Protein AF-0000000083456711 (afdb_homodimer)

Solvent-accessible surface area (backbone atoms only — not comparable to full-atom values): 11058 Å² total; per-residue (Å²): 101,78,67,60,71,57,88,75,63,76,38,56,69,75,74,68,51,49,80,61,43,57,80,37,26,25,64,46,97,88,65,45,55,29,29,33,34,33,34,59,98,43,86,75,60,37,73,38,53,37,77,56,42,51,69,77,38,36,67,48,51,47,50,42,54,64,69,35,61,30,63,60,68,76,73,68,70,80,68,30,53,74,42,59,25,61,29,49,52,65,52,61,61,63,126,96,76,62,60,72,58,87,75,62,76,38,56,70,77,72,68,50,50,81,61,44,57,79,39,27,21,52,46,96,86,64,46,55,29,28,34,34,32,33,61,98,43,85,73,61,39,74,38,54,36,76,55,43,51,70,78,39,38,67,48,52,46,50,40,55,63,71,34,61,30,66,70,70,77,74,69,72,80,68,31,55,75,42,56,36,69,32,48,51,60,52,65,53,52,125

Nearest PDB structures (foldseek):
  2fmm-assembly1_A-2  TM=9.299E-01  e=2.818E-07  Homo sapiens
  3kup-assembly1_B  TM=9.108E-01  e=8.394E-07  Homo sapiens
  6v2h-assembly1_A  TM=8.371E-01  e=4.875E-03  Homo sapiens
  6v2d-assembly2_C  TM=7.961E-01  e=1.452E-02  Homo sapiens
  2rsn-assembly1_A  TM=7.904E-01  e=1.452E-02  Schizosaccharomyces pombe 972h-

Organism: Laodelphax striatellus (NCBI:txid195883)

Foldseek 3Di:
DQVPPVPPPPACVNVVFAWDAWDDWDAHPVGFIWTFTDTPPDDHTDIDGPVVCCPPPVVRVVVVVVVPQDQPQPPDDPCSVVCVPVSPSPPPPPD/DQVPPPPPDDACVNVVFAWDAWDDWDAHPVGFIWTFTDTPPDDHTDIDGPVVCCPPPVVRVVVVVVVPQDQPQPPDDPCCVVCVPVVPSPPPPDD

Sequence (190 aa):
MEIKKDDDEVDGFDRGLDPEKIMGATYSKGGELMLLMKWKGVEKPDLVLAKIANVRCPQIVINYYEETLTWYIPINEDNFENYLEHRWVFIDSTDMEIKKDDDEVDGFDRGLDPEKIMGATYSKGGELMLLMKWKGVEKPDLVLAKIANVRCPQIVINYYEETLTWYIPINEDNFENYLEHRWVFIDSTD

pLDDT: mean 70.47, std 25.84, range [24.77, 98.69]

Secondary structure (DSSP, 8-state):
------TT---TTTTTPPEEEEEEEEE-TTS-EEEEEEETT-SS-EEEEHHHHHHHSHHHHHHHHHHT--------SSSHHHHTTS---------/------TT---TTTTTPPEEEEEEEEE-TTS-EEEEEEETT--S-EEEEHHHHHHHSHHHHHHHHHHT--------SSSHHHHSSS---------

InterPro domains:
  IPR000953 Chromo/chromo shadow domain [PS50013] (17-76)
  IPR008251 Chromo shadow domain [PF01393] (13-71)
  IPR008251 Chromo shadow domain [SM00300] (11-74)
  IPR016197 Chromo-like domain superfamily [SSF54160] (9-72)
  IPR051219 Heterochromatin-associated chromo domain-containing protein [PTHR22812] (6-70)

Structure (mmCIF, N/CA/C/O backbone):
data_AF-0000000083456711-model_v1
#
loop_
_entity.id
_entity.type
_entity.pdbx_description
1 polymer 'Chromo domain-containing protein'
#
loop_
_atom_site.group_PDB
_atom_site.id
_atom_site.type_symbol
_atom_site.label_atom_id
_atom_site.label_alt_id
_atom_site.label_comp_id
_atom_site.label_asym_id
_atom_site.label_entity_id
_atom_site.label_seq_id
_atom_site.pdbx_PDB_ins_code
_atom_site.Cartn_x
_atom_site.Cartn_y
_atom_site.Cartn_z
_atom_site.occupancy
_atom_site.B_iso_or_equiv
_atom_site.auth_seq_id
_atom_site.auth_comp_id
_atom_site.auth_asym_id
_atom_site.auth_atom_id
_atom_site.pdbx_PDB_model_num
ATOM 1 N N . MET A 1 1 ? 2.654 27.625 -2.105 1 25.98 1 MET A N 1
ATOM 2 C CA . MET A 1 1 ? 3.254 27.531 -0.779 1 25.98 1 MET A CA 1
ATOM 3 C C . MET A 1 1 ? 4.082 26.25 -0.651 1 25.98 1 MET A C 1
ATOM 5 O O . MET A 1 1 ? 3.6 25.156 -0.957 1 25.98 1 MET A O 1
ATOM 9 N N . GLU A 1 2 ? 5.324 26.359 -0.749 1 30.73 2 GLU A N 1
ATOM 10 C CA . GLU A 1 2 ? 6.293 25.297 -0.455 1 30.73 2 GLU A CA 1
ATOM 11 C C . GLU A 1 2 ? 5.855 24.469 0.741 1 30.73 2 GLU A C 1
ATOM 13 O O . GLU A 1 2 ? 5.543 25 1.804 1 30.73 2 GLU A O 1
ATOM 18 N N . ILE A 1 3 ? 4.953 23.484 0.403 1 42 3 ILE A N 1
ATOM 19 C CA . ILE A 1 3 ? 4.797 22.734 1.639 1 42 3 ILE A CA 1
ATOM 20 C C . ILE A 1 3 ? 6.152 22.578 2.32 1 42 3 ILE A C 1
ATOM 22 O O . ILE A 1 3 ? 6.988 21.781 1.878 1 42 3 ILE A O 1
ATOM 26 N N . LYS A 1 4 ? 6.801 23.578 2.559 1 40.66 4 LYS A N 1
ATOM 27 C CA . LYS A 1 4 ? 7.996 23.5 3.391 1 40.66 4 LYS A CA 1
ATOM 28 C C . LYS A 1 4 ? 7.73 22.719 4.676 1 40.66 4 LYS A C 1
ATOM 30 O O . LYS A 1 4 ? 6.836 23.062 5.445 1 40.66 4 LYS A O 1
ATOM 35 N N . LYS A 1 5 ? 7.699 21.375 4.5 1 48.28 5 LYS A N 1
ATOM 36 C CA . LYS A 1 5 ? 7.789 20.859 5.863 1 48.28 5 LYS A CA 1
ATOM 37 C C . LYS A 1 5 ? 8.883 21.594 6.648 1 48.28 5 LYS A C 1
ATOM 39 O O . LYS A 1 5 ? 10.031 21.656 6.211 1 48.28 5 LYS A O 1
ATOM 44 N N . ASP A 1 6 ? 8.609 22.406 7.438 1 46.59 6 ASP A N 1
ATOM 45 C CA . ASP A 1 6 ? 9.672 22.828 8.344 1 46.59 6 ASP A CA 1
ATOM 46 C C . ASP A 1 6 ? 10.312 21.625 9.039 1 46.59 6 ASP A C 1
ATOM 48 O O . ASP A 1 6 ? 9.602 20.75 9.539 1 46.59 6 ASP A O 1
ATOM 52 N N . ASP A 1 7 ? 11.453 21.094 8.508 1 49.38 7 ASP A N 1
ATOM 53 C CA . ASP A 1 7 ? 12.273 20.062 9.141 1 49.38 7 ASP A CA 1
ATOM 54 C C . ASP A 1 7 ? 11.859 19.844 10.594 1 49.38 7 ASP A C 1
ATOM 56 O O . ASP A 1 7 ? 12 18.75 11.125 1 49.38 7 ASP A O 1
ATOM 60 N N . ASP A 1 8 ? 11.461 20.875 11.25 1 49.91 8 ASP A N 1
ATOM 61 C CA . ASP A 1 8 ? 11.336 20.812 12.703 1 49.91 8 ASP A CA 1
ATOM 62 C C . ASP A 1 8 ? 9.961 20.297 13.117 1 49.91 8 ASP A C 1
ATOM 64 O O . ASP A 1 8 ? 9.656 20.219 14.305 1 49.91 8 ASP A O 1
ATOM 68 N N . GLU A 1 9 ? 9.039 20.109 12.141 1 57.28 9 GLU A N 1
ATOM 69 C CA . GLU A 1 9 ? 7.754 19.75 12.727 1 57.28 9 GLU A CA 1
ATOM 70 C C . GLU A 1 9 ? 7.695 18.266 13.07 1 57.28 9 GLU A C 1
ATOM 72 O O . GLU A 1 9 ? 7.969 17.406 12.219 1 57.28 9 GLU A O 1
ATOM 77 N N . VAL A 1 10 ? 7.883 18.047 14.461 1 62.66 10 VAL A N 1
ATOM 78 C CA . VAL A 1 10 ? 7.68 16.734 15.078 1 62.66 10 VAL A CA 1
ATOM 79 C C . VAL A 1 10 ? 6.379 16.125 14.57 1 62.66 10 VAL A C 1
ATOM 81 O O . VAL A 1 10 ? 5.309 16.734 14.695 1 62.66 10 VAL A O 1
ATOM 84 N N . ASP A 1 11 ? 6.5 15.078 13.711 1 77.38 11 ASP A N 1
ATOM 85 C CA . ASP A 1 11 ? 5.262 14.5 13.195 1 77.38 11 ASP A CA 1
ATOM 86 C C . ASP A 1 11 ? 4.551 13.688 14.273 1 77.38 11 ASP A C 1
ATOM 88 O O . ASP A 1 11 ? 5.039 13.57 15.406 1 77.38 11 ASP A O 1
ATOM 92 N N . GLY A 1 12 ? 3.283 13.289 14.172 1 83 12 GLY A N 1
ATOM 93 C CA . GLY A 1 12 ? 2.408 12.586 15.094 1 83 12 GLY A CA 1
ATOM 94 C C . GLY A 1 12 ? 3.043 11.344 15.695 1 83 12 GLY A C 1
ATOM 95 O O . GLY A 1 12 ? 2.795 11.008 16.859 1 83 12 GLY A O 1
ATOM 96 N N . PHE A 1 13 ? 3.977 10.695 14.984 1 92.06 13 PHE A N 1
ATOM 97 C CA . PHE A 1 13 ? 4.641 9.516 15.539 1 92.06 13 PHE A CA 1
ATOM 98 C C . PHE A 1 13 ? 5.562 9.906 16.688 1 92.06 13 PHE A C 1
ATOM 100 O O . PHE A 1 13 ? 5.641 9.211 17.688 1 92.06 13 PHE A O 1
ATOM 107 N N . ASP A 1 14 ? 6.172 11.055 16.547 1 90.75 14 ASP A N 1
ATOM 108 C CA . ASP A 1 14 ? 7.086 11.539 17.578 1 90.75 14 ASP A CA 1
ATOM 109 C C . ASP A 1 14 ? 6.328 11.945 18.828 1 90.75 14 ASP A C 1
ATOM 111 O O . ASP A 1 14 ? 6.859 11.852 19.938 1 90.75 14 ASP A O 1
ATOM 115 N N . ARG A 1 15 ? 5.145 12.328 18.688 1 92.25 15 ARG A N 1
ATOM 116 C CA . ARG A 1 15 ? 4.305 12.758 19.797 1 92.25 15 ARG A CA 1
ATOM 117 C C . ARG A 1 15 ? 3.576 11.578 20.422 1 92.25 15 ARG A C 1
ATOM 119 O O . ARG A 1 15 ? 2.811 11.75 21.375 1 92.25 15 ARG A O 1
ATOM 126 N N . GLY A 1 16 ? 3.781 10.398 19.922 1 93.5 16 GLY A N 1
ATOM 127 C CA . GLY A 1 16 ? 3.184 9.195 20.469 1 93.5 16 GLY A CA 1
ATOM 128 C C . GLY A 1 16 ? 1.72 9.039 20.109 1 93.5 16 GLY A C 1
ATOM 129 O O . GLY A 1 16 ? 0.965 8.375 20.828 1 93.5 16 GLY A O 1
ATOM 130 N N . LEU A 1 17 ? 1.284 9.648 19.062 1 95.06 17 LEU A N 1
ATOM 131 C CA . LEU A 1 17 ? -0.106 9.547 18.641 1 95.06 17 LEU A CA 1
ATOM 132 C C . LEU A 1 17 ? -0.34 8.266 17.844 1 95.06 17 LEU A C 1
ATOM 134 O O . LEU A 1 17 ? 0.566 7.777 17.172 1 95.06 17 LEU A O 1
ATOM 138 N N . ASP A 1 18 ? -1.594 7.785 17.969 1 96.94 18 ASP A N 1
ATOM 139 C CA . ASP A 1 18 ? -1.996 6.598 17.219 1 96.94 18 ASP A CA 1
ATOM 140 C C . ASP A 1 18 ? -2.525 6.969 15.836 1 96.94 18 ASP A C 1
ATOM 142 O O . ASP A 1 18 ? -3.438 7.789 15.711 1 96.94 18 ASP A O 1
ATOM 146 N N . PRO A 1 19 ? -1.878 6.375 14.805 1 97.81 19 PRO A N 1
ATOM 147 C CA . PRO A 1 19 ? -2.393 6.648 13.461 1 97.81 19 PRO A CA 1
ATOM 148 C C . PRO A 1 19 ? -3.818 6.141 13.258 1 97.81 19 PRO A C 1
ATOM 150 O O . PRO A 1 19 ? -4.176 5.074 13.773 1 97.81 19 PRO A O 1
ATOM 153 N N . GLU A 1 20 ? -4.586 6.93 12.516 1 97.5 20 GLU A N 1
ATOM 154 C CA . GLU A 1 20 ? -5.961 6.535 12.219 1 97.5 20 GLU A CA 1
ATOM 155 C C . GLU A 1 20 ? -6.113 6.145 10.75 1 97.5 20 GLU A C 1
ATOM 157 O O . GLU A 1 20 ? -6.574 5.043 10.438 1 97.5 20 GLU A O 1
ATOM 162 N N . LYS A 1 21 ? -5.867 7.121 9.898 1 95.88 21 LYS A N 1
ATOM 163 C CA . LYS A 1 21 ? -5.996 6.871 8.469 1 95.88 21 LYS A CA 1
ATOM 164 C C . LYS A 1 21 ? -5.168 7.863 7.66 1 95.88 21 LYS A C 1
ATOM 166 O O . LYS A 1 21 ? -4.785 8.922 8.164 1 95.88 21 LYS A O 1
ATOM 171 N N . ILE A 1 22 ? -4.902 7.504 6.422 1 91.94 22 ILE A N 1
ATOM 172 C CA . ILE A 1 22 ? -4.203 8.391 5.496 1 91.94 22 ILE A CA 1
ATOM 173 C C . ILE A 1 22 ? -5.211 9.086 4.586 1 91.94 22 ILE A C 1
ATOM 175 O O . ILE A 1 22 ? -6.102 8.445 4.027 1 91.94 22 ILE A O 1
ATOM 179 N N . MET A 1 23 ? -5.027 10.344 4.371 1 88.44 23 MET A N 1
ATOM 180 C CA . MET A 1 23 ? -6 11.164 3.648 1 88.44 23 MET A CA 1
ATOM 181 C C . MET A 1 23 ? -5.5 11.492 2.246 1 88.44 23 MET A C 1
ATOM 183 O O . MET A 1 23 ? -6.273 11.922 1.391 1 88.44 23 MET A O 1
ATOM 187 N N . GLY A 1 24 ? -4.164 11.328 2.125 1 83.25 24 GLY A N 1
ATOM 188 C CA . GLY A 1 24 ? -3.572 11.656 0.839 1 83.25 24 GLY A CA 1
ATOM 189 C C . GLY A 1 24 ? -2.08 11.391 0.786 1 83.25 24 GLY A C 1
ATOM 190 O O . GLY A 1 24 ? -1.473 11.023 1.793 1 83.25 24 GLY A O 1
ATOM 191 N N . ALA A 1 25 ? -1.611 11.508 -0.481 1 84.94 25 ALA A N 1
ATOM 192 C CA . ALA A 1 25 ? -0.182 11.328 -0.72 1 84.94 25 ALA A CA 1
ATOM 193 C C . ALA A 1 25 ? 0.363 12.414 -1.643 1 84.94 25 ALA A C 1
ATOM 195 O O . ALA A 1 25 ? -0.358 12.93 -2.504 1 84.94 25 ALA A O 1
ATOM 196 N N . THR A 1 26 ? 1.631 12.734 -1.325 1 78.5 26 THR A N 1
ATOM 197 C CA . THR A 1 26 ? 2.326 13.719 -2.148 1 78.5 26 THR A CA 1
ATOM 198 C C . THR A 1 26 ? 3.828 13.445 -2.16 1 78.5 26 THR A C 1
ATOM 200 O O . THR A 1 26 ? 4.32 12.609 -1.4 1 78.5 26 THR A O 1
ATOM 203 N N . TYR A 1 27 ? 4.422 14.117 -3.195 1 75.25 27 TYR A N 1
ATOM 204 C CA . TYR A 1 27 ? 5.879 14.07 -3.195 1 75.25 27 TYR A CA 1
ATOM 205 C C . TYR A 1 27 ? 6.465 15.406 -2.742 1 75.25 27 TYR A C 1
ATOM 207 O O . TYR A 1 27 ? 5.957 16.469 -3.105 1 75.25 27 TYR A O 1
ATOM 215 N N . SER A 1 28 ? 7.465 15.305 -1.866 1 72.06 28 SER A N 1
ATOM 216 C CA . SER A 1 28 ? 8.195 16.5 -1.479 1 72.06 28 SER A CA 1
ATOM 217 C C . SER A 1 28 ? 9.016 17.047 -2.641 1 72.06 28 SER A C 1
ATOM 219 O O . SER A 1 28 ? 9.188 16.375 -3.658 1 72.06 28 SER A O 1
ATOM 221 N N . LYS A 1 29 ? 9.492 18.344 -2.443 1 70.25 29 LYS A N 1
ATOM 222 C CA . LYS A 1 29 ? 10.344 18.953 -3.469 1 70.25 29 LYS A CA 1
ATOM 223 C C . LYS A 1 29 ? 11.562 18.078 -3.748 1 70.25 29 LYS A C 1
ATOM 225 O O . LYS A 1 29 ? 12.031 18 -4.887 1 70.25 29 LYS A O 1
ATOM 230 N N . GLY A 1 30 ? 12 17.422 -2.781 1 73.62 30 GLY A N 1
ATOM 231 C CA . GLY A 1 30 ? 13.156 16.547 -2.914 1 73.62 30 GLY A CA 1
ATOM 232 C C . GLY A 1 30 ? 12.82 15.188 -3.5 1 73.62 30 GLY A C 1
ATOM 233 O O . GLY A 1 30 ? 13.703 14.359 -3.699 1 73.62 30 GLY A O 1
ATOM 234 N N . GLY A 1 31 ? 11.609 14.836 -3.645 1 76.75 31 GLY A N 1
ATOM 235 C CA . GLY A 1 31 ? 11.195 13.609 -4.309 1 76.75 31 GLY A CA 1
ATOM 236 C C . GLY A 1 31 ? 10.797 12.516 -3.342 1 76.75 31 GLY A C 1
ATOM 237 O O . GLY A 1 31 ? 10.672 11.352 -3.73 1 76.75 31 GLY A O 1
ATOM 238 N N . GLU A 1 32 ? 10.641 12.867 -2.127 1 81.62 32 GLU A N 1
ATOM 239 C CA . GLU A 1 32 ? 10.227 11.875 -1.137 1 81.62 32 GLU A CA 1
ATOM 240 C C . GLU A 1 32 ? 8.711 11.75 -1.069 1 81.62 32 GLU A C 1
ATOM 242 O O . GLU A 1 32 ? 8 12.758 -1.115 1 81.62 32 GLU A O 1
ATOM 247 N N . LEU A 1 33 ? 8.266 10.531 -1.026 1 85.75 33 LEU A N 1
ATOM 248 C CA . LEU A 1 33 ? 6.832 10.305 -0.847 1 85.75 33 LEU A CA 1
ATOM 249 C C . LEU A 1 33 ? 6.406 10.609 0.585 1 85.75 33 LEU A C 1
ATOM 251 O O . LEU A 1 33 ? 7.059 10.18 1.537 1 85.75 33 LEU A O 1
ATOM 255 N N . MET A 1 34 ? 5.34 11.461 0.637 1 87.38 34 MET A N 1
ATOM 256 C CA . MET A 1 34 ? 4.77 11.836 1.929 1 87.38 34 MET A CA 1
ATOM 257 C C . MET A 1 34 ? 3.287 11.484 1.992 1 87.38 34 MET A C 1
ATOM 259 O O . MET A 1 34 ? 2.586 11.547 0.981 1 87.38 34 MET A O 1
ATOM 263 N N . LEU A 1 35 ? 2.861 11.102 3.148 1 89 35 LEU A N 1
ATOM 264 C CA . LEU A 1 35 ? 1.465 10.742 3.371 1 89 35 LEU A CA 1
ATOM 265 C C . LEU A 1 35 ? 0.813 11.695 4.367 1 89 35 LEU A C 1
ATOM 267 O O . LEU A 1 35 ? 1.423 12.062 5.375 1 89 35 LEU A O 1
ATOM 271 N N . LEU A 1 36 ? -0.378 12.172 4.035 1 90.06 36 LEU A N 1
ATOM 272 C CA . LEU A 1 36 ? -1.163 12.984 4.961 1 90.06 36 LEU A CA 1
ATOM 273 C C . LEU A 1 36 ? -1.898 12.102 5.965 1 90.06 36 LEU A C 1
ATOM 275 O O . LEU A 1 36 ? -2.896 11.461 5.617 1 90.06 36 LEU A O 1
ATOM 279 N N . MET A 1 37 ? -1.419 12.109 7.207 1 93.44 37 MET A N 1
ATOM 280 C CA . MET A 1 37 ? -1.866 11.172 8.234 1 93.44 37 MET A CA 1
ATOM 281 C C . MET A 1 37 ? -2.818 11.852 9.211 1 93.44 37 MET A C 1
ATOM 283 O O . MET A 1 37 ? -2.514 12.922 9.742 1 93.44 37 MET A O 1
ATOM 287 N N . LYS A 1 38 ? -3.967 11.273 9.336 1 94.25 38 LYS A N 1
ATOM 288 C CA . LYS A 1 38 ? -4.891 11.594 10.422 1 94.25 38 LYS A CA 1
ATOM 289 C C . LYS A 1 38 ? -4.613 10.742 11.656 1 94.25 38 LYS A C 1
ATOM 291 O O . LYS A 1 38 ? -4.352 9.547 11.539 1 94.25 38 LYS A O 1
ATOM 296 N N . TRP A 1 39 ? -4.68 11.398 12.906 1 96.44 39 TRP A N 1
ATOM 297 C CA . TRP A 1 39 ? -4.395 10.734 14.172 1 96.44 39 TRP A CA 1
ATOM 298 C C . TRP A 1 39 ? -5.668 10.57 15 1 96.44 39 TRP A C 1
ATOM 300 O O . TRP A 1 39 ? -6.555 11.43 14.961 1 96.44 39 TRP A O 1
ATOM 310 N N . LYS A 1 40 ? -5.652 9.414 15.672 1 97.06 40 LYS A N 1
ATOM 311 C CA . LYS A 1 40 ? -6.801 9.203 16.547 1 97.06 40 LYS A CA 1
ATOM 312 C C . LYS A 1 40 ? -6.922 10.32 17.578 1 97.06 40 LYS A C 1
ATOM 314 O O . LYS A 1 40 ? -5.957 10.625 18.281 1 97.06 40 LYS A O 1
ATOM 319 N N . GLY A 1 41 ? -8.07 10.945 17.766 1 95.06 41 GLY A N 1
ATOM 320 C CA . GLY A 1 41 ? -8.344 11.938 18.797 1 95.06 41 GLY A CA 1
ATOM 321 C C . GLY A 1 41 ? -7.758 13.297 18.484 1 95.06 41 GLY A C 1
ATOM 322 O O . GLY A 1 41 ? -7.773 14.195 19.328 1 95.06 41 GLY A O 1
ATOM 323 N N . VAL A 1 42 ? -7.062 13.445 17.391 1 90.44 42 VAL A N 1
ATOM 324 C CA . VAL A 1 42 ? -6.469 14.703 16.969 1 90.44 42 VAL A CA 1
ATOM 325 C C . VAL A 1 42 ? -7.098 15.148 15.648 1 90.44 42 VAL A C 1
ATOM 327 O O . VAL A 1 42 ? -7.238 14.344 14.727 1 90.44 42 VAL A O 1
ATOM 330 N N . GLU A 1 43 ? -7.512 16.312 15.5 1 89.69 43 GLU A N 1
ATOM 331 C CA . GLU A 1 43 ? -8.227 16.797 14.32 1 89.69 43 GLU A CA 1
ATOM 332 C C . GLU A 1 43 ? -7.258 17.109 13.188 1 89.69 43 GLU A C 1
ATOM 334 O O . GLU A 1 43 ? -7.516 16.781 12.031 1 89.69 43 GLU A O 1
ATOM 339 N N . LYS A 1 44 ? -6.176 17.781 13.508 1 87.38 44 LYS A N 1
ATOM 340 C CA . LYS A 1 44 ? -5.273 18.25 12.461 1 87.38 44 LYS A CA 1
ATOM 341 C C . LYS A 1 44 ? -4.363 17.125 11.969 1 87.38 44 LYS A C 1
ATOM 343 O O . LYS A 1 44 ? -3.645 16.516 12.766 1 87.38 44 LYS A O 1
ATOM 348 N N . PRO A 1 45 ? -4.359 16.797 10.719 1 90.62 45 PRO A N 1
ATOM 349 C CA . PRO A 1 45 ? -3.42 15.82 10.172 1 90.62 45 PRO A CA 1
ATOM 350 C C . PRO A 1 45 ? -2 16.375 10.039 1 90.62 45 PRO A C 1
ATOM 352 O O . PRO A 1 45 ? -1.787 17.578 10.172 1 90.62 45 PRO A O 1
ATOM 355 N N . ASP A 1 46 ? -1.028 15.414 9.898 1 89.38 46 ASP A N 1
ATOM 356 C CA . ASP A 1 46 ? 0.368 15.742 9.625 1 89.38 46 ASP A CA 1
ATOM 357 C C . ASP A 1 46 ? 0.832 15.109 8.32 1 89.38 46 ASP A C 1
ATOM 359 O O . ASP A 1 46 ? 0.371 14.023 7.945 1 89.38 46 ASP A O 1
ATOM 363 N N . LEU A 1 47 ? 1.704 15.797 7.676 1 88.25 47 LEU A N 1
ATOM 364 C CA . LEU A 1 47 ? 2.486 15.141 6.629 1 88.25 47 LEU A CA 1
ATOM 365 C C . LEU A 1 47 ? 3.621 14.32 7.234 1 88.25 47 LEU A C 1
ATOM 367 O O . LEU A 1 47 ? 4.438 14.852 7.996 1 88.25 47 LEU A O 1
ATOM 371 N N . VAL A 1 48 ? 3.607 13.047 6.906 1 91.88 48 VAL A N 1
ATOM 372 C CA . VAL A 1 48 ? 4.637 12.156 7.434 1 91.88 48 VAL A CA 1
ATOM 373 C C . VAL A 1 48 ? 5.387 11.492 6.277 1 91.88 48 VAL A C 1
ATOM 375 O O . VAL A 1 48 ? 4.832 11.32 5.188 1 91.88 48 VAL A O 1
ATOM 378 N N . LEU A 1 49 ? 6.656 11.117 6.547 1 92.19 49 LEU A N 1
ATOM 379 C CA . LEU A 1 49 ? 7.387 10.352 5.543 1 92.19 49 LEU A CA 1
ATOM 380 C C . LEU A 1 49 ? 6.758 8.977 5.344 1 92.19 49 LEU A C 1
ATOM 382 O O . LEU A 1 49 ? 6.48 8.273 6.312 1 92.19 49 LEU A O 1
ATOM 386 N N .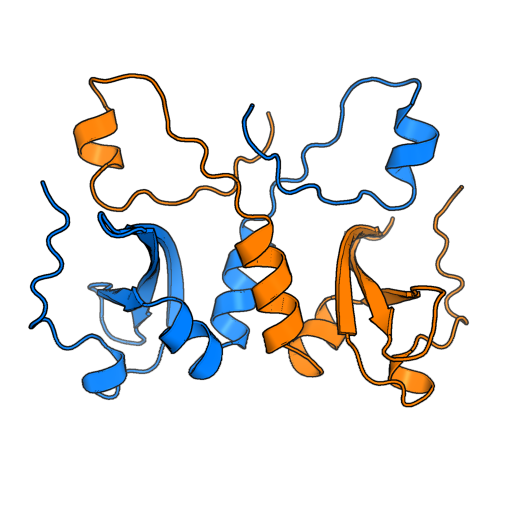 ALA A 1 50 ? 6.562 8.578 4.035 1 93.31 50 ALA A N 1
ATOM 387 C CA . ALA A 1 50 ? 5.988 7.27 3.729 1 93.31 50 ALA A CA 1
ATOM 388 C C . ALA A 1 50 ? 6.848 6.145 4.301 1 93.31 50 ALA A C 1
ATOM 390 O O . ALA A 1 50 ? 6.324 5.176 4.859 1 93.31 50 ALA A O 1
ATOM 391 N N . LYS A 1 51 ? 8.109 6.301 4.164 1 96.25 51 LYS A N 1
ATOM 392 C CA . LYS A 1 51 ? 9.008 5.246 4.625 1 96.25 51 LYS A CA 1
ATOM 393 C C . LYS A 1 51 ? 8.82 4.98 6.117 1 96.25 51 LYS A C 1
ATOM 395 O O . LYS A 1 51 ? 8.992 3.852 6.578 1 96.25 51 LYS A O 1
ATOM 400 N N . ILE A 1 52 ? 8.492 5.988 6.895 1 95.81 52 ILE A N 1
ATOM 401 C CA . ILE A 1 52 ? 8.25 5.824 8.328 1 95.81 52 ILE A CA 1
ATOM 402 C C . ILE A 1 52 ? 6.879 5.184 8.547 1 95.81 52 ILE A C 1
ATOM 404 O O . ILE A 1 52 ? 6.754 4.211 9.297 1 95.81 52 ILE A O 1
ATOM 408 N N . ALA A 1 53 ? 5.859 5.668 7.891 1 97.38 53 ALA A N 1
ATOM 409 C CA . ALA A 1 53 ? 4.508 5.125 8.016 1 97.38 53 ALA A CA 1
ATOM 410 C C . ALA A 1 53 ? 4.465 3.658 7.59 1 97.38 53 ALA A C 1
ATOM 412 O O . ALA A 1 53 ? 3.766 2.848 8.203 1 97.38 53 ALA A O 1
ATOM 413 N N . ASN A 1 54 ? 5.234 3.301 6.531 1 97.88 54 ASN A N 1
ATOM 414 C CA . ASN A 1 54 ? 5.277 1.94 6.004 1 97.88 54 ASN A CA 1
ATOM 415 C C . ASN A 1 54 ? 5.664 0.934 7.082 1 97.88 54 ASN A C 1
ATOM 417 O O . ASN A 1 54 ? 5.223 -0.217 7.0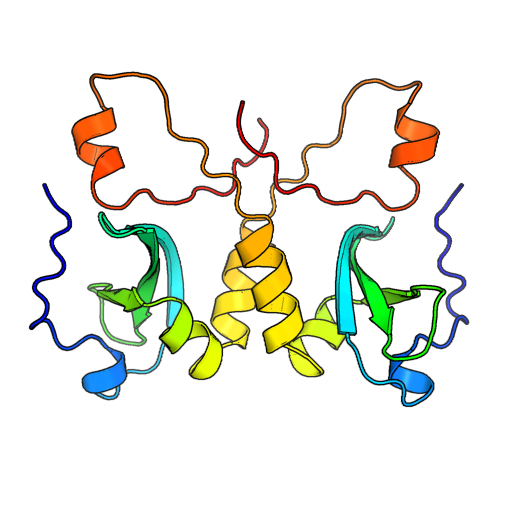51 1 97.88 54 ASN A O 1
ATOM 421 N N . VAL A 1 55 ? 6.457 1.352 8.031 1 97.69 55 VAL A N 1
ATOM 422 C CA . VAL A 1 55 ? 6.961 0.458 9.062 1 97.69 55 VAL A CA 1
ATOM 423 C C . VAL A 1 55 ? 6.074 0.557 10.305 1 97.69 55 VAL A C 1
ATOM 425 O O . VAL A 1 55 ? 5.742 -0.459 10.922 1 97.69 55 VAL A O 1
ATOM 428 N N . ARG A 1 56 ? 5.609 1.736 10.656 1 97.56 56 ARG A N 1
ATOM 429 C CA . ARG A 1 56 ? 4.934 1.964 11.93 1 97.56 56 ARG A CA 1
ATOM 430 C C . ARG A 1 56 ? 3.467 1.549 11.844 1 97.56 56 ARG A C 1
ATOM 432 O O . ARG A 1 56 ? 2.879 1.132 12.844 1 97.56 56 ARG A O 1
ATOM 439 N N . CYS A 1 57 ? 2.871 1.736 10.672 1 98.44 57 CYS A N 1
ATOM 440 C CA . CYS A 1 57 ? 1.461 1.396 10.516 1 98.44 57 CYS A CA 1
ATOM 441 C C . CYS A 1 57 ? 1.187 0.826 9.125 1 98.44 57 CYS A C 1
ATOM 443 O O . CYS A 1 57 ? 0.342 1.344 8.398 1 98.44 57 CYS A O 1
ATOM 445 N N . PRO A 1 58 ? 1.852 -0.255 8.797 1 98.62 58 PRO A N 1
ATOM 446 C CA . PRO A 1 58 ? 1.75 -0.801 7.441 1 98.62 58 PRO A CA 1
ATOM 447 C C . PRO A 1 58 ? 0.312 -1.126 7.043 1 98.62 58 PRO A C 1
ATOM 449 O O . PRO A 1 58 ? -0.061 -0.964 5.879 1 98.62 58 PRO A O 1
ATOM 452 N N . GLN A 1 59 ? -0.463 -1.627 7.988 1 98.62 59 GLN A N 1
ATOM 453 C CA . GLN A 1 59 ? -1.834 -1.963 7.617 1 98.62 59 GLN A CA 1
ATOM 454 C C . GLN A 1 59 ? -2.623 -0.713 7.238 1 98.62 59 GLN A C 1
ATOM 456 O O . GLN A 1 59 ? -3.457 -0.752 6.332 1 98.62 59 GLN A O 1
ATOM 461 N N . ILE A 1 60 ? -2.441 0.378 7.859 1 98.06 60 ILE A N 1
ATOM 462 C CA . ILE A 1 60 ? -3.1 1.635 7.52 1 98.06 60 ILE A CA 1
ATOM 463 C C . ILE A 1 60 ? -2.625 2.111 6.148 1 98.06 60 ILE A C 1
ATOM 465 O O . ILE A 1 60 ? -3.426 2.584 5.34 1 98.06 60 ILE A O 1
ATOM 469 N N . VAL A 1 61 ? -1.355 1.979 5.859 1 96.69 61 VAL A N 1
ATOM 470 C CA . VAL A 1 61 ? -0.778 2.363 4.578 1 96.69 61 VAL A CA 1
ATOM 471 C C . VAL A 1 61 ? -1.389 1.518 3.461 1 96.69 61 VAL A C 1
ATOM 473 O O . VAL A 1 61 ? -1.838 2.051 2.443 1 96.69 61 VAL A O 1
ATOM 476 N N . ILE A 1 62 ? -1.506 0.267 3.664 1 96.06 62 ILE A N 1
ATOM 477 C CA . ILE A 1 62 ? -2.059 -0.643 2.666 1 96.06 62 ILE A CA 1
ATOM 478 C C . ILE A 1 62 ? -3.529 -0.31 2.422 1 96.06 62 ILE A C 1
ATOM 480 O O . ILE A 1 62 ? -3.975 -0.249 1.274 1 96.06 62 ILE A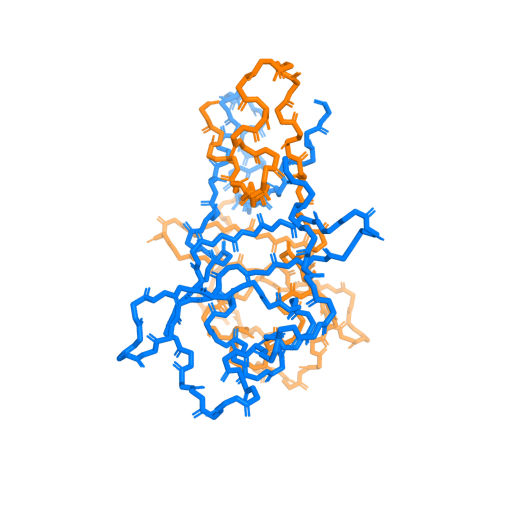 O 1
ATOM 484 N N . ASN A 1 63 ? -4.25 -0.088 3.443 1 94.06 63 ASN A N 1
ATOM 485 C CA . ASN A 1 63 ? -5.652 0.287 3.299 1 94.06 63 ASN A CA 1
ATOM 486 C C . ASN A 1 63 ? -5.812 1.537 2.439 1 94.06 63 ASN A C 1
ATOM 488 O O . ASN A 1 63 ? -6.711 1.607 1.599 1 94.06 63 ASN A O 1
ATOM 492 N N . TYR A 1 64 ? -5.039 2.504 2.584 1 90.12 64 TYR A N 1
ATOM 493 C CA . TYR A 1 64 ? -5.094 3.721 1.783 1 90.12 64 TYR A CA 1
ATOM 494 C C . TYR A 1 64 ? -4.914 3.408 0.302 1 90.12 64 TYR A C 1
ATOM 496 O O . TYR A 1 64 ? -5.703 3.854 -0.534 1 90.12 64 TYR A O 1
ATOM 504 N N . TYR A 1 65 ? -3.854 2.688 0.04 1 87.81 65 TYR A N 1
ATOM 505 C CA . TYR A 1 65 ? -3.562 2.396 -1.359 1 87.81 65 TYR A CA 1
ATOM 506 C C . TYR A 1 65 ? -4.684 1.581 -1.992 1 87.81 65 TYR A C 1
ATOM 508 O O . TYR A 1 65 ? -5.09 1.85 -3.125 1 87.81 65 TYR A O 1
ATOM 516 N N . GLU A 1 66 ? -5.203 0.624 -1.274 1 86.5 66 GLU A N 1
ATOM 517 C CA . GLU A 1 66 ? -6.23 -0.255 -1.822 1 86.5 66 GLU A CA 1
ATOM 518 C C . GLU A 1 66 ? -7.551 0.489 -2.004 1 86.5 66 GLU A C 1
ATOM 520 O O . GLU A 1 66 ? -8.305 0.214 -2.943 1 86.5 66 GLU A O 1
ATOM 525 N N . GLU A 1 67 ? -7.809 1.382 -1.161 1 81.12 67 GLU A N 1
ATOM 526 C CA . GLU A 1 67 ? -9.023 2.188 -1.2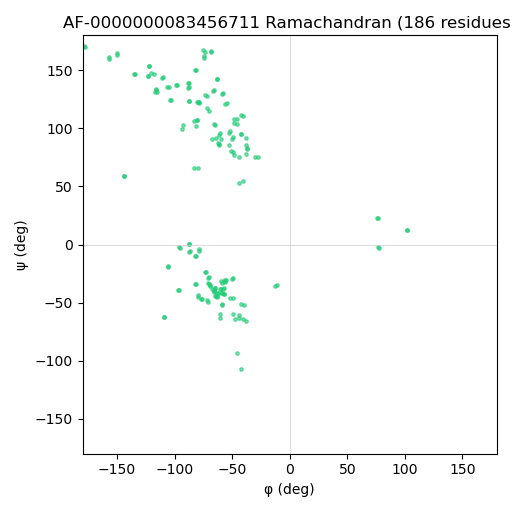79 1 81.12 67 GLU A CA 1
ATOM 527 C C . GLU A 1 67 ? -8.906 3.195 -2.42 1 81.12 67 GLU A C 1
ATOM 529 O O . GLU A 1 67 ? -9.914 3.678 -2.936 1 81.12 67 GLU A O 1
ATOM 534 N N . THR A 1 68 ? -7.77 3.531 -2.766 1 73.25 68 THR A N 1
ATOM 535 C CA . THR A 1 68 ? -7.551 4.547 -3.791 1 73.25 68 THR A CA 1
ATOM 536 C C . THR A 1 68 ? -7.336 3.898 -5.156 1 73.25 68 THR A C 1
ATOM 538 O O . THR A 1 68 ? -7.18 4.594 -6.16 1 73.25 68 THR A O 1
ATOM 541 N N . LEU A 1 69 ? -7.312 2.596 -5.215 1 68 69 LEU A N 1
ATOM 542 C CA . LEU A 1 69 ? -7.141 1.876 -6.473 1 68 69 LEU A CA 1
ATOM 543 C C . LEU A 1 69 ? -8.328 2.119 -7.402 1 68 69 LEU A C 1
ATOM 545 O O . LEU A 1 69 ? -9.477 2.057 -6.973 1 68 69 LEU A O 1
ATOM 549 N N . THR A 1 70 ? -8.172 2.998 -8.445 1 58.19 70 THR A N 1
ATOM 550 C CA . THR A 1 70 ? -9.211 3.248 -9.445 1 58.19 70 THR A CA 1
ATOM 551 C C . THR A 1 70 ? -9.023 2.334 -10.648 1 58.19 70 THR A C 1
ATOM 553 O O . THR A 1 70 ? -7.898 1.971 -10.992 1 58.19 70 THR A O 1
ATOM 556 N N . TRP A 1 71 ? -9.766 1.421 -10.68 1 44.94 71 TRP A N 1
ATOM 557 C CA . TRP A 1 71 ? -9.695 0.375 -11.688 1 44.94 71 TRP A CA 1
ATOM 558 C C . TRP A 1 71 ? -9.906 0.952 -13.086 1 44.94 71 TRP A C 1
ATOM 560 O O . TRP A 1 71 ? -10.812 1.765 -13.297 1 44.94 71 TRP A O 1
ATOM 570 N N . TYR A 1 72 ? -8.859 1.449 -13.758 1 43.38 72 TYR A N 1
ATOM 571 C CA . TYR A 1 72 ? -9.117 1.702 -15.172 1 43.38 72 TYR A CA 1
ATOM 572 C C . TYR A 1 72 ? -9.5 0.418 -15.891 1 43.38 72 TYR A C 1
ATOM 574 O O . TYR A 1 72 ? -8.828 -0.608 -15.75 1 43.38 72 TYR A O 1
ATOM 582 N N . ILE A 1 73 ? -10.844 0.283 -15.984 1 39.88 73 ILE A N 1
ATOM 583 C CA . ILE A 1 73 ? -11.352 -0.772 -16.844 1 39.88 73 ILE A CA 1
ATOM 584 C C . ILE A 1 73 ? -11.031 -0.444 -18.297 1 39.88 73 ILE A C 1
ATOM 586 O O . ILE A 1 73 ? -11.469 0.585 -18.828 1 39.88 73 ILE A O 1
ATOM 590 N N . PRO A 1 74 ? -9.891 -0.851 -18.891 1 40.75 74 PRO A N 1
ATOM 591 C CA . PRO A 1 74 ? -9.812 -0.561 -20.328 1 40.75 74 PRO A CA 1
ATOM 592 C C . PRO A 1 74 ? -11.141 -0.803 -21.047 1 40.75 74 PRO A C 1
ATOM 594 O O . PRO A 1 74 ? -11.82 -1.792 -20.781 1 40.75 74 PRO A O 1
ATOM 597 N N . ILE A 1 75 ? -11.742 0.307 -21.469 1 36.06 75 ILE A N 1
ATOM 598 C CA . ILE A 1 75 ? -12.953 0.248 -22.281 1 36.06 75 ILE A CA 1
ATOM 599 C C . ILE A 1 75 ? -12.758 -0.732 -23.438 1 36.06 75 ILE A C 1
ATOM 601 O O . ILE A 1 75 ? -13.727 -1.228 -24 1 36.06 75 ILE A O 1
ATOM 605 N N . ASN A 1 76 ? -11.742 -0.536 -24.391 1 38.88 76 ASN A N 1
ATOM 606 C CA . ASN A 1 76 ? -11.875 -1.211 -25.672 1 38.88 76 ASN A CA 1
ATOM 607 C C . ASN A 1 76 ? -12.07 -2.715 -25.5 1 38.88 76 ASN A C 1
ATOM 609 O O . ASN A 1 76 ? -11.383 -3.344 -24.688 1 38.88 76 ASN A O 1
ATOM 613 N N . GLU A 1 77 ? -13.25 -3.25 -26.062 1 38.06 77 GLU A N 1
ATOM 614 C CA . GLU A 1 77 ? -13.945 -4.527 -26.188 1 38.06 77 GLU A CA 1
ATOM 615 C C . GLU A 1 77 ? -12.969 -5.664 -26.469 1 38.06 77 GLU A C 1
ATOM 617 O O . GLU A 1 77 ? -13.141 -6.773 -25.969 1 38.06 77 GLU A O 1
ATOM 622 N N . ASP A 1 78 ? -12.266 -5.629 -27.672 1 39.31 78 ASP A N 1
ATOM 623 C CA . ASP A 1 78 ? -11.617 -6.785 -28.281 1 39.31 78 ASP A CA 1
ATOM 624 C C . ASP A 1 78 ? -10.539 -7.359 -27.359 1 39.31 78 ASP A C 1
ATOM 626 O O . ASP A 1 78 ? -10.297 -8.57 -27.359 1 39.31 78 ASP A O 1
ATOM 630 N N . ASN A 1 79 ? -9.469 -6.633 -27.016 1 36.12 79 ASN A N 1
ATOM 631 C CA . ASN A 1 79 ? -8.336 -7.145 -26.25 1 36.12 79 ASN A CA 1
ATOM 632 C C . ASN A 1 79 ? -8.656 -7.215 -24.75 1 36.12 79 ASN A C 1
ATOM 634 O O . ASN A 1 79 ? -7.758 -7.41 -23.938 1 36.12 79 ASN A O 1
ATOM 638 N N . PHE A 1 80 ? -9.727 -6.809 -24.312 1 36.75 80 PHE A N 1
ATOM 639 C CA . PHE A 1 80 ? -10.414 -6.934 -23.031 1 36.75 80 PHE A CA 1
ATOM 640 C C . PHE A 1 80 ? -10.438 -8.391 -22.578 1 36.75 80 PHE A C 1
ATOM 642 O O . PHE A 1 80 ? -10.367 -8.664 -21.375 1 36.75 80 PHE A O 1
ATOM 649 N N . GLU A 1 81 ? -10.773 -9.297 -23.453 1 35.12 81 GLU A N 1
ATOM 650 C CA . GLU A 1 81 ? -10.789 -10.719 -23.156 1 35.12 81 GLU A CA 1
ATOM 651 C C . GLU A 1 81 ? -9.539 -11.141 -22.375 1 35.12 81 GLU A C 1
ATOM 653 O O . GLU A 1 81 ? -9.609 -11.984 -21.484 1 35.12 81 GLU A O 1
ATOM 658 N N . ASN A 1 82 ? -8.375 -10.953 -22.969 1 36.22 82 ASN A N 1
ATOM 659 C CA . ASN A 1 82 ? -7.098 -11.328 -22.359 1 36.22 82 ASN A CA 1
ATOM 660 C C . ASN A 1 82 ? -6.781 -10.461 -21.141 1 36.22 82 ASN A C 1
ATOM 662 O O . ASN A 1 82 ? -6.031 -10.875 -20.266 1 36.22 82 ASN A O 1
ATOM 666 N N . TYR A 1 83 ? -7.031 -9.25 -21.078 1 36.59 83 TYR A N 1
ATOM 667 C CA . TYR A 1 83 ? -6.879 -8.32 -19.969 1 36.59 83 TYR A CA 1
ATOM 668 C C . TYR A 1 83 ? -7.918 -8.586 -18.891 1 36.59 83 TYR A C 1
ATOM 670 O O . TYR A 1 83 ? -7.711 -8.242 -17.719 1 36.59 83 TYR A O 1
ATOM 678 N N . LEU A 1 84 ? -9.203 -8.758 -19.141 1 36.59 84 LEU A N 1
ATOM 679 C CA . LEU A 1 84 ? -10.258 -9.148 -18.203 1 36.59 84 LEU A CA 1
ATOM 680 C C . LEU A 1 84 ? -9.773 -10.258 -17.281 1 36.59 84 LEU A C 1
ATOM 682 O O . LEU A 1 84 ? -10.391 -10.523 -16.234 1 36.59 84 LEU A O 1
ATOM 686 N N . GLU A 1 85 ? -9.25 -11.258 -17.938 1 34.72 85 GLU A N 1
ATOM 687 C CA . GLU A 1 85 ? -8.906 -12.25 -16.938 1 34.72 85 GLU A CA 1
ATOM 688 C C . GLU A 1 85 ? -8.203 -11.609 -15.742 1 34.72 85 GLU A C 1
ATOM 690 O O . GLU A 1 85 ? -8.562 -11.867 -14.586 1 34.72 85 GLU A O 1
ATOM 695 N N . HIS A 1 86 ? -6.801 -11.492 -15.594 1 32.41 86 HIS A N 1
ATOM 696 C CA . HIS A 1 86 ? -6.199 -10.945 -14.383 1 32.41 86 HIS A CA 1
ATOM 697 C C . HIS A 1 86 ? -6.164 -9.422 -14.422 1 32.41 86 HIS A C 1
ATOM 699 O O . HIS A 1 86 ? -5.617 -8.836 -15.359 1 32.41 86 HIS A O 1
ATOM 705 N N . ARG A 1 87 ? -7.324 -8.68 -14.414 1 34.78 87 ARG A N 1
ATOM 706 C CA . ARG A 1 87 ? -7.359 -7.219 -14.336 1 34.78 87 ARG A CA 1
ATOM 707 C C . ARG A 1 87 ? -6.156 -6.688 -13.562 1 34.78 87 ARG A C 1
ATOM 709 O O . ARG A 1 87 ? -6.059 -6.875 -12.352 1 34.78 87 ARG A O 1
ATOM 716 N N . TRP A 1 88 ? -5.117 -6.766 -14.32 1 39.44 88 TRP A N 1
ATOM 717 C CA . TRP A 1 88 ? -3.938 -6.188 -13.688 1 39.44 88 TRP A CA 1
ATOM 718 C C . TRP 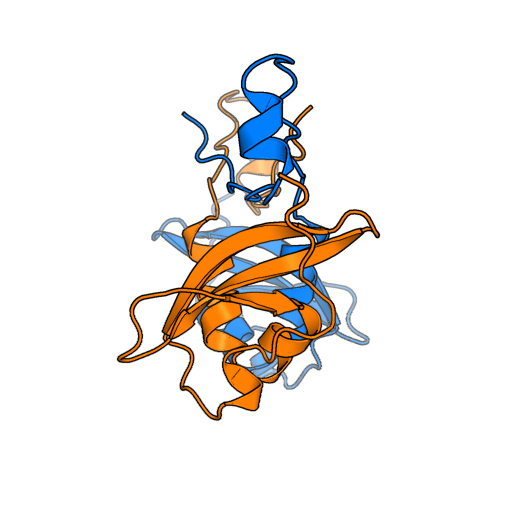A 1 88 ? -4.16 -4.715 -13.359 1 39.44 88 TRP A C 1
ATOM 720 O O . TRP A 1 88 ? -4.852 -4.008 -14.094 1 39.44 88 TRP A O 1
ATOM 730 N N . VAL A 1 89 ? -4.574 -4.461 -12.344 1 38.16 89 VAL A N 1
ATOM 731 C CA . VAL A 1 89 ? -4.656 -3.082 -11.875 1 38.16 89 VAL A CA 1
ATOM 732 C C . VAL A 1 89 ? -3.361 -2.346 -12.211 1 38.16 89 VAL A C 1
ATOM 734 O O . VAL A 1 89 ? -2.281 -2.742 -11.766 1 38.16 89 VAL A O 1
ATOM 737 N N . PHE A 1 90 ? -3.137 -1.937 -13.578 1 34.91 90 PHE A N 1
ATOM 738 C CA . PHE A 1 90 ? -1.949 -1.115 -13.773 1 34.91 90 PHE A CA 1
ATOM 739 C C . PHE A 1 90 ? -2.135 0.266 -13.156 1 34.91 90 PHE A C 1
ATOM 741 O O . PHE A 1 90 ? -3.256 0.779 -13.102 1 34.91 90 PHE A O 1
ATOM 748 N N . ILE A 1 91 ? -1.404 0.513 -12.234 1 35.44 91 ILE A N 1
ATOM 749 C CA . ILE A 1 91 ? -1.232 1.884 -11.766 1 35.44 91 ILE A CA 1
ATOM 750 C C . ILE A 1 91 ? -0.86 2.789 -12.938 1 35.44 91 ILE A C 1
ATOM 752 O O . ILE A 1 91 ? 0.133 2.545 -13.625 1 35.44 91 ILE A O 1
ATOM 756 N N . ASP A 1 92 ? -1.821 3.309 -13.68 1 31.12 92 ASP A N 1
ATOM 757 C CA . ASP A 1 92 ? -1.688 4.141 -14.867 1 31.12 92 ASP A CA 1
ATOM 758 C C . ASP A 1 92 ? -0.527 5.121 -14.727 1 31.12 92 ASP A C 1
ATOM 760 O O . ASP A 1 92 ? -0.5 5.93 -13.797 1 31.12 92 ASP A O 1
ATOM 764 N N . SER A 1 93 ? 0.707 4.672 -15.07 1 27.94 93 SER A N 1
ATOM 765 C CA . SER A 1 93 ? 1.737 5.656 -15.383 1 27.94 93 SER A CA 1
ATOM 766 C C . SER A 1 93 ? 1.222 6.695 -16.375 1 27.94 93 SER A C 1
ATOM 768 O O . SER A 1 93 ? 0.568 6.352 -17.359 1 27.94 93 SER A O 1
ATOM 770 N N . THR A 1 94 ? 0.663 7.879 -15.883 1 25.73 94 THR A N 1
ATOM 771 C CA . THR A 1 94 ? 0.318 8.977 -16.781 1 25.73 94 THR A CA 1
ATOM 772 C C . THR A 1 94 ? 1.415 9.188 -17.828 1 25.73 94 THR A C 1
ATOM 774 O O . THR A 1 94 ? 2.586 9.352 -17.469 1 25.73 94 THR A O 1
ATOM 777 N N . ASP A 1 95 ? 1.297 8.57 -19.109 1 24.92 95 ASP A N 1
ATOM 778 C CA . ASP A 1 95 ? 1.886 9.336 -20.203 1 24.92 95 ASP A CA 1
ATOM 779 C C . ASP A 1 95 ? 1.25 10.719 -20.312 1 24.92 95 ASP A C 1
ATOM 781 O O . ASP A 1 95 ? 0.031 10.859 -20.188 1 24.92 95 ASP A O 1
ATOM 785 N N . MET B 1 1 ? -9.922 -16.125 -20.562 1 25.98 1 MET B N 1
ATOM 786 C CA . MET B 1 1 ? -9.742 -17.234 -19.625 1 25.98 1 MET B CA 1
ATOM 787 C C . MET B 1 1 ? -10.023 -16.781 -18.188 1 25.98 1 MET B C 1
ATOM 789 O O . MET B 1 1 ? -9.516 -15.75 -17.75 1 25.98 1 MET B O 1
ATOM 793 N N . GLU B 1 2 ? -11.164 -17.109 -17.672 1 31.61 2 GLU B N 1
ATOM 794 C CA . GLU B 1 2 ? -11.57 -16.938 -16.281 1 31.61 2 GLU B CA 1
ATOM 795 C C . GLU B 1 2 ? -10.406 -17.203 -15.336 1 31.61 2 GLU B C 1
ATOM 797 O O . GLU B 1 2 ? -9.781 -18.266 -15.406 1 31.61 2 GLU B O 1
ATOM 802 N N . ILE B 1 3 ? -9.586 -16.109 -15.195 1 42.5 3 ILE B N 1
ATOM 803 C CA . ILE B 1 3 ? -8.625 -16.531 -14.18 1 42.5 3 ILE B CA 1
ATOM 804 C C . ILE B 1 3 ? -9.352 -17.234 -13.039 1 42.5 3 ILE B C 1
ATOM 806 O O . ILE B 1 3 ? -9.992 -16.578 -12.211 1 42.5 3 ILE B O 1
ATOM 810 N N . LYS B 1 4 ? -10.109 -18.172 -13.32 1 42.12 4 LYS B N 1
ATOM 811 C CA . LYS B 1 4 ? -10.656 -19.031 -12.266 1 42.12 4 LYS B CA 1
ATOM 812 C C . LYS B 1 4 ? -9.555 -19.516 -11.328 1 42.12 4 LYS B C 1
ATOM 814 O O . LYS B 1 4 ? -8.586 -20.141 -11.773 1 42.12 4 LYS B O 1
ATOM 819 N N . LYS B 1 5 ? -9.195 -18.578 -10.398 1 49.56 5 LYS B N 1
ATOM 820 C CA . LYS B 1 5 ? -8.422 -19.391 -9.469 1 49.56 5 LYS B CA 1
ATOM 821 C C . LYS B 1 5 ? -9.164 -20.672 -9.094 1 49.56 5 LYS B C 1
ATOM 823 O O . LYS B 1 5 ? -10.328 -20.625 -8.695 1 49.56 5 LYS B O 1
ATOM 828 N N . ASP B 1 6 ? -8.852 -21.719 -9.539 1 47.78 6 ASP B N 1
ATOM 829 C CA . ASP B 1 6 ? -9.414 -22.938 -8.945 1 47.78 6 ASP B CA 1
ATOM 830 C C . ASP B 1 6 ? -9.211 -22.953 -7.43 1 47.78 6 ASP B C 1
ATOM 832 O O . ASP B 1 6 ? -8.125 -22.641 -6.941 1 47.78 6 ASP B O 1
ATOM 836 N N . ASP B 1 7 ? -10.266 -22.547 -6.641 1 51.22 7 ASP B N 1
ATOM 837 C CA . ASP B 1 7 ? -10.297 -22.656 -5.188 1 51.22 7 ASP B CA 1
ATOM 838 C C . ASP B 1 7 ? -9.172 -23.547 -4.676 1 51.22 7 ASP B C 1
ATOM 840 O O . ASP B 1 7 ? -8.641 -23.328 -3.58 1 51.22 7 ASP B O 1
ATOM 844 N N . ASP B 1 8 ? -8.852 -24.562 -5.422 1 50.94 8 ASP B N 1
ATOM 845 C CA . ASP B 1 8 ? -7.992 -25.609 -4.883 1 50.94 8 ASP B CA 1
ATOM 846 C C . ASP B 1 8 ? -6.516 -25.266 -5.07 1 50.94 8 ASP B C 1
ATOM 848 O O . ASP B 1 8 ? -5.637 -26.031 -4.676 1 50.94 8 ASP B O 1
ATOM 852 N N . GLU B 1 9 ? -6.254 -24.156 -5.781 1 58.94 9 GLU B N 1
ATOM 853 C CA . GLU B 1 9 ? -4.812 -24.047 -5.984 1 58.94 9 GLU B CA 1
ATOM 854 C C . GLU B 1 9 ? -4.133 -23.406 -4.777 1 58.94 9 GLU B C 1
ATOM 856 O O . GLU B 1 9 ? -4.543 -22.344 -4.32 1 58.94 9 GLU B O 1
ATOM 861 N N . VAL B 1 10 ? -3.43 -24.375 -4.031 1 64.44 10 VAL B N 1
ATOM 862 C CA . VAL B 1 10 ? -2.555 -24.016 -2.924 1 64.44 10 VAL B CA 1
ATOM 863 C C . VAL B 1 10 ? -1.613 -22.891 -3.361 1 64.44 10 VAL B C 1
ATOM 865 O O . VAL B 1 10 ? -0.877 -23.031 -4.34 1 64.44 10 VAL B O 1
ATOM 868 N N . ASP B 1 11 ? -1.853 -21.656 -2.844 1 78.38 11 ASP B N 1
ATOM 869 C CA . ASP B 1 11 ? -0.966 -20.578 -3.273 1 78.38 11 ASP B CA 1
ATOM 870 C C . ASP B 1 11 ? 0.398 -20.688 -2.594 1 78.38 11 ASP B C 1
ATOM 872 O O . ASP B 1 11 ? 0.629 -21.594 -1.794 1 78.38 11 ASP B O 1
ATOM 876 N N . GLY B 1 12 ? 1.454 -19.984 -2.992 1 83.19 12 GLY B N 1
ATOM 877 C CA . GLY B 1 12 ? 2.838 -20 -2.547 1 83.19 12 GLY B CA 1
ATOM 878 C C . GLY B 1 12 ? 2.982 -19.891 -1.042 1 83.19 12 GLY B C 1
ATOM 879 O O . GLY B 1 12 ? 3.887 -20.484 -0.452 1 83.19 12 GLY B O 1
ATOM 880 N N . PHE B 1 13 ? 2.031 -19.219 -0.352 1 92.19 13 PHE B N 1
ATOM 881 C CA . PHE B 1 13 ? 2.111 -19.125 1.102 1 92.19 13 PHE B CA 1
ATOM 882 C C . PHE B 1 13 ? 1.86 -20.484 1.746 1 92.19 13 PHE B C 1
ATOM 884 O O . PHE B 1 13 ? 2.525 -20.844 2.719 1 92.19 13 PHE B O 1
ATOM 891 N N . ASP B 1 14 ? 0.983 -21.25 1.131 1 90.94 14 ASP B N 1
ATOM 892 C CA . ASP B 1 14 ? 0.66 -22.578 1.654 1 90.94 14 ASP B CA 1
ATOM 893 C C . ASP B 1 14 ? 1.827 -23.547 1.463 1 90.94 14 ASP B C 1
ATOM 895 O O . ASP B 1 14 ? 2.014 -24.469 2.26 1 90.94 14 ASP B O 1
ATOM 899 N N . ARG B 1 15 ? 2.59 -23.328 0.488 1 92.5 15 ARG B N 1
ATOM 900 C CA . ARG B 1 15 ? 3.729 -24.188 0.173 1 92.5 15 ARG B CA 1
ATOM 901 C C . ARG B 1 15 ? 4.973 -23.734 0.934 1 92.5 15 ARG B C 1
ATOM 903 O O . ARG B 1 15 ? 6.039 -24.344 0.796 1 92.5 15 ARG B O 1
ATOM 910 N N . GLY B 1 16 ? 4.859 -22.719 1.722 1 93.5 16 GLY B N 1
ATOM 911 C CA . GLY B 1 16 ? 5.969 -22.234 2.535 1 93.5 16 GLY B CA 1
ATOM 912 C C . GLY B 1 16 ? 6.996 -21.453 1.742 1 93.5 16 GLY B C 1
ATOM 913 O O . GLY B 1 16 ? 8.164 -21.375 2.133 1 93.5 16 GLY B O 1
ATOM 914 N N . LEU B 1 17 ? 6.641 -20.906 0.628 1 95.12 17 LEU B N 1
ATOM 915 C CA . LEU B 1 17 ? 7.555 -20.125 -0.2 1 95.12 17 LEU B CA 1
ATOM 916 C C . LEU B 1 17 ? 7.688 -18.703 0.324 1 95.12 17 LEU B C 1
ATOM 918 O O . LEU B 1 17 ? 6.742 -18.156 0.898 1 95.12 17 LEU B O 1
ATOM 922 N N . ASP B 1 18 ? 8.883 -18.141 0.082 1 96.94 18 ASP B N 1
ATOM 923 C CA . ASP B 1 18 ? 9.141 -16.766 0.463 1 96.94 18 ASP B CA 1
ATOM 924 C C . ASP B 1 18 ? 8.727 -15.797 -0.646 1 96.94 18 ASP B C 1
ATOM 926 O O . ASP B 1 18 ? 9.156 -15.938 -1.792 1 96.94 18 ASP B O 1
ATOM 930 N N . PRO B 1 19 ? 7.832 -14.852 -0.271 1 97.75 19 PRO B N 1
ATOM 931 C CA . PRO B 1 19 ? 7.457 -13.859 -1.282 1 97.75 19 PRO B CA 1
ATOM 932 C C . PRO B 1 19 ? 8.633 -13 -1.735 1 97.75 19 PRO B C 1
ATOM 934 O O . PRO B 1 19 ? 9.492 -12.648 -0.923 1 97.75 19 PRO B O 1
ATOM 937 N N . GLU B 1 20 ? 8.641 -12.695 -3.025 1 97.5 20 GLU B N 1
ATOM 938 C CA . GLU B 1 20 ? 9.688 -11.844 -3.576 1 97.5 20 GLU B CA 1
ATOM 939 C C . GLU B 1 20 ? 9.148 -10.469 -3.951 1 97.5 20 GLU B C 1
ATOM 941 O O . GLU B 1 20 ? 9.664 -9.445 -3.488 1 97.5 20 GLU B O 1
ATOM 946 N N . LYS B 1 21 ? 8.219 -10.484 -4.898 1 95.94 21 LYS B N 1
ATOM 947 C CA . LYS B 1 21 ? 7.641 -9.219 -5.352 1 95.94 21 LYS B CA 1
ATOM 948 C C . LYS B 1 21 ? 6.27 -9.445 -5.977 1 95.94 21 LYS B C 1
ATOM 950 O O . LYS B 1 21 ? 5.934 -10.562 -6.379 1 95.94 21 LYS B O 1
ATOM 955 N N . ILE B 1 22 ? 5.508 -8.367 -6.031 1 92.12 22 ILE B N 1
ATOM 956 C CA . ILE B 1 22 ? 4.211 -8.406 -6.691 1 92.12 22 ILE B CA 1
ATOM 957 C C . ILE B 1 22 ? 4.34 -7.855 -8.109 1 92.12 22 ILE B C 1
ATOM 959 O O . ILE B 1 22 ? 4.938 -6.797 -8.32 1 92.12 22 ILE B O 1
ATOM 963 N N . MET B 1 23 ? 3.715 -8.516 -9.047 1 88.69 23 MET B N 1
ATOM 964 C CA . MET B 1 23 ? 3.879 -8.188 -10.453 1 88.69 23 MET B CA 1
ATOM 965 C C . MET B 1 23 ? 2.646 -7.469 -11 1 88.69 23 MET B C 1
ATOM 967 O O . MET B 1 23 ? 2.693 -6.863 -12.07 1 88.69 23 MET B O 1
ATOM 971 N N . GLY B 1 24 ? 1.564 -7.648 -10.219 1 83.31 24 GLY B N 1
ATOM 972 C CA . GLY B 1 24 ? 0.319 -7.047 -10.656 1 83.31 24 GLY B CA 1
ATOM 973 C C . GLY B 1 24 ? -0.831 -7.273 -9.695 1 83.31 24 GLY B C 1
ATOM 974 O O . GLY B 1 24 ? -0.683 -7.988 -8.703 1 83.31 24 GLY B O 1
ATOM 975 N N . ALA B 1 25 ? -1.9 -6.52 -10.047 1 84.94 25 ALA B N 1
ATOM 976 C CA . ALA B 1 25 ? -3.117 -6.637 -9.25 1 84.94 25 ALA B CA 1
ATOM 977 C C . ALA B 1 25 ? -4.352 -6.746 -10.141 1 84.94 25 ALA B C 1
ATOM 979 O O . ALA B 1 25 ? -4.379 -6.195 -11.242 1 84.94 25 ALA B O 1
ATOM 980 N N . THR B 1 26 ? -5.285 -7.539 -9.57 1 78.56 26 THR B N 1
ATOM 981 C CA . THR B 1 26 ? -6.559 -7.703 -10.266 1 78.56 26 THR B CA 1
ATOM 982 C C . THR B 1 26 ? -7.688 -7.953 -9.273 1 78.56 26 THR B C 1
ATOM 984 O O . THR B 1 26 ? -7.441 -8.148 -8.086 1 78.56 26 THR B O 1
ATOM 987 N N . TYR B 1 27 ? -8.891 -7.766 -9.883 1 75.25 27 TYR B N 1
ATOM 988 C CA . TYR B 1 27 ? -10.047 -8.148 -9.078 1 75.25 27 TYR B CA 1
ATOM 989 C C . TYR B 1 27 ? -10.664 -9.445 -9.578 1 75.25 27 TYR B C 1
ATOM 991 O O . TYR B 1 27 ? -10.75 -9.664 -10.789 1 75.25 27 TYR B O 1
ATOM 999 N N . SER B 1 28 ? -10.977 -10.312 -8.625 1 72.62 28 SER B N 1
ATOM 1000 C CA . SER B 1 28 ? -11.703 -11.523 -8.977 1 72.62 28 SER B CA 1
ATOM 1001 C C . SER B 1 28 ? -13.125 -11.211 -9.414 1 72.62 28 SER B C 1
ATOM 1003 O O . SER B 1 28 ? -13.602 -10.086 -9.227 1 72.62 28 SER B O 1
ATOM 1005 N N . LYS B 1 29 ? -13.789 -12.258 -10.039 1 70.38 29 LYS B N 1
ATOM 1006 C CA . LYS B 1 29 ? -15.18 -12.078 -10.445 1 70.38 29 LYS B CA 1
ATOM 1007 C C . LYS B 1 29 ? -16.047 -11.695 -9.258 1 70.38 29 LYS B C 1
ATOM 1009 O O . LYS B 1 29 ? -17 -10.922 -9.398 1 70.38 29 LYS B O 1
ATOM 1014 N N . GLY B 1 30 ? -15.703 -12.148 -8.164 1 74.12 30 GLY B N 1
ATOM 1015 C CA . GLY B 1 30 ? -16.453 -11.852 -6.949 1 74.12 30 GLY B CA 1
ATOM 1016 C C . GLY B 1 30 ? -16.094 -10.508 -6.348 1 74.12 30 GLY B C 1
ATOM 1017 O O . GLY B 1 30 ? -16.672 -10.102 -5.336 1 74.12 30 GLY B O 1
ATOM 1018 N N . GLY B 1 31 ? -15.094 -9.852 -6.793 1 76.69 31 GLY B N 1
ATOM 1019 C CA . GLY B 1 31 ? -14.766 -8.508 -6.352 1 76.69 31 GLY B CA 1
ATOM 1020 C C . GLY B 1 31 ? -13.625 -8.469 -5.355 1 76.69 31 GLY B C 1
ATOM 1021 O O . GLY B 1 31 ? -13.398 -7.453 -4.695 1 76.69 31 GLY B O 1
ATOM 1022 N N . GLU B 1 32 ? -12.961 -9.547 -5.227 1 82 32 GLU B N 1
ATOM 1023 C CA . GLU B 1 32 ? -11.828 -9.586 -4.301 1 82 32 GLU B CA 1
ATOM 1024 C C . GLU B 1 32 ? -10.539 -9.141 -4.988 1 82 32 GLU B C 1
ATOM 1026 O O . GLU B 1 32 ? -10.281 -9.508 -6.133 1 82 32 GLU B O 1
ATOM 1031 N N . LEU B 1 33 ? -9.812 -8.312 -4.312 1 85.69 33 LEU B N 1
ATOM 1032 C CA . LEU B 1 33 ? -8.508 -7.91 -4.824 1 85.69 33 LEU B CA 1
ATOM 1033 C C . LEU B 1 33 ? -7.5 -9.047 -4.711 1 85.69 33 LEU B C 1
ATOM 1035 O O . LEU B 1 33 ? -7.398 -9.688 -3.66 1 85.69 33 LEU B O 1
ATOM 1039 N N . MET B 1 34 ? -6.859 -9.305 -5.883 1 87.62 34 MET B N 1
ATOM 1040 C CA . MET B 1 34 ? -5.828 -10.336 -5.949 1 87.62 34 MET B CA 1
ATOM 1041 C C . MET B 1 34 ? -4.512 -9.758 -6.449 1 87.62 34 MET B C 1
ATOM 1043 O O . MET B 1 34 ? -4.5 -8.836 -7.27 1 87.62 34 MET B O 1
ATOM 1047 N N . LEU B 1 35 ? -3.459 -10.266 -5.938 1 89 35 LEU B N 1
ATOM 1048 C CA . LEU B 1 35 ? -2.121 -9.82 -6.32 1 89 35 LEU B CA 1
ATOM 1049 C C . LEU B 1 35 ? -1.347 -10.953 -6.984 1 89 35 LEU B C 1
ATOM 1051 O O . LEU B 1 35 ? -1.407 -12.102 -6.539 1 89 35 LEU B O 1
ATOM 1055 N N . LEU B 1 36 ? -0.707 -10.656 -8.102 1 90.5 36 LEU B N 1
ATOM 1056 C CA . LEU B 1 36 ? 0.181 -11.609 -8.758 1 90.5 36 LEU B CA 1
ATOM 1057 C C . LEU B 1 36 ? 1.551 -11.625 -8.086 1 90.5 36 LEU B C 1
ATOM 1059 O O . LEU B 1 36 ? 2.346 -10.703 -8.266 1 90.5 36 LEU B O 1
ATOM 1063 N N . MET B 1 37 ? 1.822 -12.703 -7.344 1 93.69 37 MET B N 1
ATOM 1064 C CA . MET B 1 37 ? 2.99 -12.789 -6.473 1 93.69 37 MET B CA 1
ATOM 1065 C C . MET B 1 37 ? 4.074 -13.664 -7.098 1 93.69 37 MET B C 1
ATOM 1067 O O . MET B 1 37 ? 3.803 -14.781 -7.531 1 93.69 37 MET B O 1
ATOM 1071 N N . LYS B 1 38 ? 5.234 -13.078 -7.227 1 94.5 38 LYS B N 1
ATOM 1072 C CA . LYS B 1 38 ? 6.453 -13.82 -7.527 1 94.5 38 LYS B CA 1
A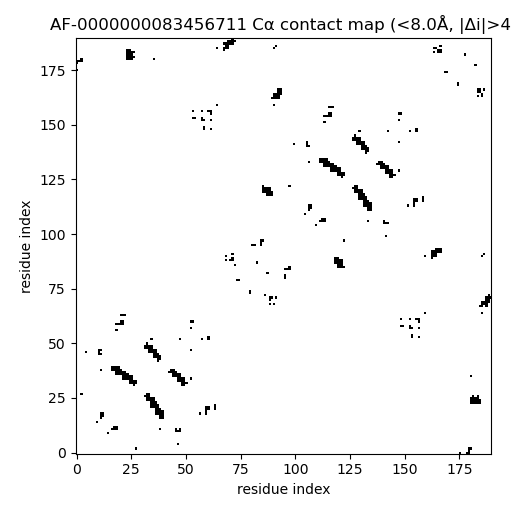TOM 1073 C C . LYS B 1 38 ? 7.125 -14.312 -6.25 1 94.5 38 LYS B C 1
ATOM 1075 O O . LYS B 1 38 ? 7.195 -13.586 -5.258 1 94.5 38 LYS B O 1
ATOM 1080 N N . TRP B 1 39 ? 7.668 -15.625 -6.27 1 96.62 39 TRP B N 1
ATOM 1081 C CA . TRP B 1 39 ? 8.305 -16.266 -5.117 1 96.62 39 TRP B CA 1
ATOM 1082 C C . TRP B 1 39 ? 9.805 -16.422 -5.34 1 96.62 39 TRP B C 1
ATOM 1084 O O . TRP B 1 39 ? 10.25 -16.641 -6.469 1 96.62 39 TRP B O 1
ATOM 1094 N N . LYS B 1 40 ? 10.469 -16.234 -4.199 1 97.12 40 LYS B N 1
ATOM 1095 C CA . LYS B 1 40 ? 11.906 -16.422 -4.297 1 97.12 40 LYS B CA 1
ATOM 1096 C C . LYS B 1 40 ? 12.242 -17.828 -4.785 1 97.12 40 LYS B C 1
ATOM 1098 O O . LYS B 1 40 ? 11.75 -18.812 -4.227 1 97.12 40 LYS B O 1
ATOM 1103 N N . GLY B 1 41 ? 13.078 -18.016 -5.809 1 95.06 41 GLY B N 1
ATOM 1104 C CA . GLY B 1 41 ? 13.562 -19.297 -6.277 1 95.06 41 GLY B CA 1
ATOM 1105 C C . GLY B 1 41 ? 12.539 -20.062 -7.117 1 95.06 41 GLY B C 1
ATOM 1106 O O . GLY B 1 41 ? 12.758 -21.219 -7.465 1 95.06 41 GLY B O 1
ATOM 1107 N N . VAL B 1 42 ? 11.359 -19.547 -7.277 1 90.56 42 VAL B N 1
ATOM 1108 C CA . VAL B 1 42 ? 10.305 -20.141 -8.086 1 90.56 42 VAL B CA 1
ATOM 1109 C C . VAL B 1 42 ? 9.969 -19.234 -9.266 1 90.56 42 VAL B C 1
ATOM 1111 O O . VAL B 1 42 ? 9.805 -18.031 -9.102 1 90.56 42 VAL B O 1
ATOM 1114 N N . GLU B 1 43 ? 9.898 -19.703 -10.414 1 89.88 43 GLU B N 1
ATOM 1115 C CA . GLU B 1 43 ? 9.695 -18.906 -11.625 1 89.88 43 GLU B CA 1
ATOM 1116 C C . GLU B 1 43 ? 8.227 -18.531 -11.805 1 89.88 43 GLU B C 1
ATOM 1118 O O . GLU B 1 43 ? 7.914 -17.391 -12.148 1 89.88 43 GLU B O 1
ATOM 1123 N N . LYS B 1 44 ? 7.348 -19.469 -11.586 1 87.69 44 LYS B N 1
ATOM 1124 C CA . LYS B 1 44 ? 5.938 -19.234 -11.875 1 87.69 44 LYS B CA 1
ATOM 1125 C C . LYS B 1 44 ? 5.27 -18.453 -10.742 1 87.69 44 LYS B C 1
ATOM 1127 O O . LYS B 1 44 ? 5.293 -18.875 -9.586 1 87.69 44 LYS B O 1
ATOM 1132 N N . PRO B 1 45 ? 4.691 -17.312 -11.016 1 90.81 45 PRO B N 1
ATOM 1133 C CA . PRO B 1 45 ? 3.932 -16.578 -10.008 1 90.81 45 PRO B CA 1
ATOM 1134 C C . PRO B 1 45 ? 2.57 -17.203 -9.719 1 90.81 45 PRO B C 1
ATOM 1136 O O . PRO B 1 45 ? 2.123 -18.094 -10.453 1 90.81 45 PRO B O 1
ATOM 1139 N N . ASP B 1 46 ? 2.006 -16.828 -8.539 1 89.75 46 ASP B N 1
ATOM 1140 C CA . ASP B 1 46 ? 0.652 -17.203 -8.148 1 89.75 46 ASP B CA 1
ATOM 1141 C C . ASP B 1 46 ? -0.235 -15.977 -7.961 1 89.75 46 ASP B C 1
ATOM 1143 O O . ASP B 1 46 ? 0.243 -14.914 -7.551 1 89.75 46 ASP B O 1
ATOM 1147 N N . LEU B 1 47 ? -1.465 -16.141 -8.266 1 88.38 47 LEU B N 1
ATOM 1148 C CA . LEU B 1 47 ? -2.461 -15.195 -7.785 1 88.38 47 LEU B CA 1
ATOM 1149 C C . LEU B 1 47 ? -2.826 -15.477 -6.332 1 88.38 47 LEU B C 1
ATOM 1151 O O . LEU B 1 47 ? -3.24 -16.594 -5.996 1 88.38 47 LEU B O 1
ATOM 1155 N N . VAL B 1 48 ? -2.625 -14.477 -5.52 1 92.12 48 VAL B N 1
ATOM 1156 C CA . VAL B 1 48 ? -2.916 -14.633 -4.098 1 92.12 48 VAL B CA 1
ATOM 1157 C C . VAL B 1 48 ? -3.936 -13.586 -3.66 1 92.12 48 VAL B C 1
ATOM 1159 O O . VAL B 1 48 ? -4.02 -12.508 -4.254 1 92.12 48 VAL B O 1
ATOM 1162 N N . LEU B 1 49 ? -4.699 -13.906 -2.594 1 92.31 49 LEU B N 1
ATOM 1163 C CA . LEU B 1 49 ? -5.602 -12.906 -2.029 1 92.31 49 LEU B CA 1
ATOM 1164 C C . LEU B 1 49 ? -4.816 -11.758 -1.405 1 92.31 49 LEU B C 1
ATOM 1166 O O . LEU B 1 49 ? -3.881 -11.984 -0.634 1 92.31 49 LEU B O 1
ATOM 1170 N N . ALA B 1 50 ? -5.23 -10.477 -1.741 1 93.19 50 ALA B N 1
ATOM 1171 C CA . ALA B 1 50 ? -4.559 -9.305 -1.183 1 93.19 50 ALA B CA 1
ATOM 1172 C C . ALA B 1 50 ? -4.629 -9.312 0.342 1 93.19 50 ALA B C 1
ATOM 1174 O O . ALA B 1 50 ? -3.643 -9 1.015 1 93.19 50 ALA B O 1
ATOM 1175 N N . LYS B 1 51 ? -5.758 -9.664 0.855 1 96.19 51 LYS B N 1
ATOM 1176 C CA . LYS B 1 51 ? -5.93 -9.633 2.305 1 96.19 51 LYS B CA 1
ATOM 1177 C C . LYS B 1 51 ? -4.918 -10.547 2.998 1 96.19 51 LYS B C 1
ATOM 1179 O O . LYS B 1 51 ? -4.492 -10.266 4.121 1 96.19 51 LYS B O 1
ATOM 1184 N N . ILE B 1 52 ? -4.516 -11.633 2.363 1 95.75 52 ILE B N 1
ATOM 1185 C CA . ILE B 1 52 ? -3.518 -12.531 2.928 1 95.75 52 ILE B CA 1
ATOM 1186 C C . ILE B 1 52 ? -2.125 -11.93 2.771 1 95.75 52 ILE B C 1
ATOM 1188 O O . ILE B 1 52 ? -1.356 -11.867 3.734 1 95.75 52 ILE B O 1
ATOM 1192 N N . ALA B 1 53 ? -1.795 -11.445 1.602 1 97.38 53 ALA B N 1
ATOM 1193 C CA . ALA B 1 53 ? -0.495 -10.828 1.344 1 97.38 53 ALA B CA 1
ATOM 1194 C C . ALA B 1 53 ? -0.271 -9.625 2.248 1 97.38 53 ALA B C 1
ATOM 1196 O O . ALA B 1 53 ? 0.841 -9.398 2.732 1 97.38 53 ALA B O 1
ATOM 1197 N N . ASN B 1 54 ? -1.352 -8.82 2.504 1 97.81 54 ASN B N 1
ATOM 1198 C CA . ASN B 1 54 ? -1.282 -7.629 3.338 1 97.81 54 ASN B CA 1
ATOM 1199 C C . ASN B 1 54 ? -0.735 -7.949 4.727 1 97.81 54 ASN B C 1
ATOM 1201 O O . ASN B 1 54 ? -0.07 -7.113 5.344 1 97.81 54 ASN B O 1
ATOM 1205 N N . VAL B 1 55 ? -0.965 -9.133 5.211 1 97.62 55 VAL B N 1
ATOM 1206 C CA . VAL B 1 55 ? -0.566 -9.516 6.559 1 97.62 55 VAL B CA 1
ATOM 1207 C C . VAL B 1 55 ? 0.771 -10.258 6.512 1 97.62 55 VAL B C 1
ATOM 1209 O O . VAL B 1 55 ? 1.649 -10.016 7.34 1 97.62 55 VAL B O 1
ATOM 1212 N N . ARG B 1 56 ? 0.982 -11.094 5.52 1 97.56 56 ARG B N 1
ATOM 1213 C CA . ARG B 1 56 ? 2.133 -11.984 5.496 1 97.56 56 ARG B CA 1
ATOM 1214 C C . ARG B 1 56 ? 3.381 -11.266 5.004 1 97.56 56 ARG B C 1
ATOM 1216 O O . ARG B 1 56 ? 4.5 -11.594 5.402 1 97.56 56 ARG B O 1
ATOM 1223 N N . CYS B 1 57 ? 3.174 -10.328 4.082 1 98.44 57 CYS B N 1
ATOM 1224 C CA . CYS B 1 57 ? 4.316 -9.609 3.525 1 98.44 57 CYS B CA 1
ATOM 1225 C C . CYS B 1 57 ? 3.965 -8.148 3.256 1 98.44 57 CYS B C 1
ATOM 1227 O O . CYS B 1 57 ? 4.113 -7.668 2.129 1 98.44 57 CYS B O 1
ATOM 1229 N N . PRO B 1 58 ? 3.574 -7.434 4.289 1 98.62 58 PRO B N 1
ATOM 1230 C CA . PRO B 1 58 ? 3.094 -6.062 4.109 1 98.62 58 PRO B CA 1
ATOM 1231 C C . PRO B 1 58 ? 4.125 -5.16 3.43 1 98.62 58 PRO B C 1
ATOM 1233 O O . PRO B 1 58 ? 3.76 -4.281 2.646 1 98.62 58 PRO B O 1
ATOM 1236 N N . GLN B 1 59 ? 5.391 -5.348 3.771 1 98.69 59 GLN B N 1
ATOM 1237 C CA . GLN B 1 59 ? 6.383 -4.48 3.148 1 98.69 59 GLN B CA 1
ATOM 1238 C C . GLN B 1 59 ? 6.457 -4.723 1.645 1 98.69 59 GLN B C 1
ATOM 1240 O O . GLN B 1 59 ? 6.66 -3.787 0.869 1 98.69 59 GLN B O 1
ATOM 1245 N N . ILE B 1 60 ? 6.332 -5.902 1.167 1 98.12 60 ILE B N 1
ATOM 1246 C CA . ILE B 1 60 ? 6.324 -6.215 -0.258 1 98.12 60 ILE B CA 1
ATOM 1247 C C . ILE B 1 60 ? 5.086 -5.609 -0.912 1 98.12 60 ILE B C 1
ATOM 1249 O O . ILE B 1 60 ? 5.164 -5.055 -2.012 1 98.12 60 ILE B O 1
ATOM 1253 N N . VAL B 1 61 ? 3.957 -5.668 -0.256 1 96.75 61 VAL B N 1
ATOM 1254 C CA . VAL B 1 61 ? 2.709 -5.098 -0.752 1 96.75 61 VAL B CA 1
ATOM 1255 C C . VAL B 1 61 ? 2.85 -3.584 -0.886 1 96.75 61 VAL B C 1
ATOM 1257 O O . VAL B 1 61 ? 2.523 -3.016 -1.931 1 96.75 61 VAL B O 1
ATOM 1260 N N . ILE B 1 62 ? 3.396 -2.961 0.093 1 96.19 62 ILE B N 1
ATOM 1261 C CA . ILE B 1 62 ? 3.57 -1.512 0.083 1 96.19 62 ILE B CA 1
ATOM 1262 C C . ILE B 1 62 ? 4.52 -1.114 -1.045 1 96.19 62 ILE B C 1
ATOM 1264 O O . ILE B 1 62 ? 4.254 -0.163 -1.783 1 96.19 62 ILE B O 1
ATOM 1268 N N . ASN B 1 63 ? 5.574 -1.806 -1.207 1 94.44 63 ASN B N 1
ATOM 1269 C CA . ASN B 1 63 ? 6.516 -1.523 -2.285 1 94.44 63 ASN B CA 1
ATOM 1270 C C . ASN B 1 63 ? 5.836 -1.581 -3.65 1 94.44 63 ASN B C 1
ATOM 1272 O O . ASN B 1 63 ? 6.094 -0.74 -4.512 1 94.44 63 ASN B O 1
ATOM 1276 N N . TYR B 1 64 ? 5.039 -2.504 -3.857 1 90.62 64 TYR B N 1
ATOM 1277 C CA . TYR B 1 64 ? 4.312 -2.615 -5.113 1 90.62 64 TYR B CA 1
ATOM 1278 C C . TYR B 1 64 ? 3.469 -1.369 -5.367 1 90.62 64 TYR B C 1
ATOM 1280 O O . TYR B 1 64 ? 3.529 -0.783 -6.453 1 90.62 64 TYR B O 1
ATOM 1288 N N . TYR B 1 65 ? 2.688 -0.987 -4.422 1 88.5 65 TYR B N 1
ATOM 1289 C CA . TYR B 1 65 ? 1.798 0.155 -4.605 1 88.5 65 TYR B CA 1
ATOM 1290 C C . TYR B 1 65 ? 2.594 1.434 -4.832 1 88.5 65 TYR B C 1
ATOM 1292 O O . TYR B 1 65 ? 2.244 2.244 -5.695 1 88.5 65 TYR B O 1
ATOM 1300 N N . GLU B 1 66 ? 3.648 1.615 -4.09 1 86.62 66 GLU B N 1
ATOM 1301 C CA . GLU B 1 66 ? 4.434 2.844 -4.191 1 86.62 66 GLU B CA 1
ATOM 1302 C C . GLU B 1 66 ? 5.191 2.908 -5.512 1 86.62 66 GLU B C 1
ATOM 1304 O O . GLU B 1 66 ? 5.379 3.99 -6.074 1 86.62 66 GLU B O 1
ATOM 1309 N N . GLU B 1 67 ? 5.598 1.806 -5.98 1 81.38 67 GLU B N 1
ATOM 1310 C CA . GLU B 1 67 ? 6.281 1.758 -7.27 1 81.38 67 GLU B CA 1
ATOM 1311 C C . GLU B 1 67 ? 5.301 1.981 -8.422 1 81.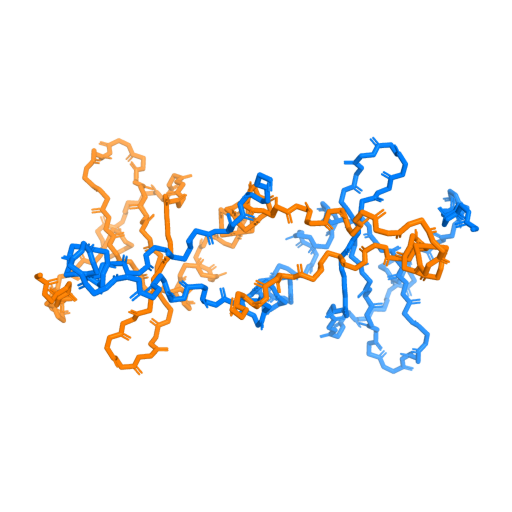38 67 GLU B C 1
ATOM 1313 O O . GLU B 1 67 ? 5.703 2.377 -9.516 1 81.38 67 GLU B O 1
ATOM 1318 N N . THR B 1 68 ? 4.125 1.72 -8.195 1 73.5 68 THR B N 1
ATOM 1319 C CA . THR B 1 68 ? 3.123 1.822 -9.25 1 73.5 68 THR B CA 1
ATOM 1320 C C . THR B 1 68 ? 2.414 3.172 -9.195 1 73.5 68 THR B C 1
ATOM 1322 O O . THR B 1 68 ? 1.569 3.471 -10.039 1 73.5 68 THR B O 1
ATOM 1325 N N . LEU B 1 69 ? 2.746 3.998 -8.25 1 68.25 69 LEU B N 1
ATOM 1326 C CA . LEU B 1 69 ? 2.154 5.324 -8.125 1 68.25 69 LEU B CA 1
ATOM 1327 C C . LEU B 1 69 ? 2.549 6.211 -9.305 1 68.25 69 LEU B C 1
ATOM 1329 O O . LEU B 1 69 ? 3.717 6.246 -9.695 1 68.25 69 LEU B O 1
ATOM 1333 N N . THR B 1 70 ? 1.641 6.438 -10.289 1 58.16 70 THR B N 1
ATOM 1334 C CA . THR B 1 70 ? 1.875 7.332 -11.414 1 58.16 70 THR B CA 1
ATOM 1335 C C . THR B 1 70 ? 1.342 8.727 -11.117 1 58.16 70 THR B C 1
ATOM 1337 O O . THR B 1 70 ? 0.353 8.883 -10.391 1 58.16 70 THR B O 1
ATOM 1340 N N . TRP B 1 71 ? 2.186 9.508 -10.758 1 44.59 71 TRP B N 1
ATOM 1341 C CA . TRP B 1 71 ? 1.854 10.859 -10.328 1 44.59 71 TRP B CA 1
ATOM 1342 C C . TRP B 1 71 ? 1.21 11.656 -11.469 1 44.59 71 TRP B C 1
ATOM 1344 O O . TRP B 1 71 ? 1.678 11.609 -12.602 1 44.59 71 TRP B O 1
ATOM 1354 N N . TYR B 1 72 ? -0.12 11.586 -11.641 1 43.19 72 TYR B N 1
ATOM 1355 C CA . TYR B 1 72 ? -0.688 12.578 -12.547 1 43.19 72 TYR B CA 1
ATOM 1356 C C . TYR B 1 72 ? -0.438 13.984 -12.031 1 43.19 72 TYR B C 1
ATOM 1358 O O . TYR B 1 72 ? -0.691 14.281 -10.859 1 43.19 72 TYR B O 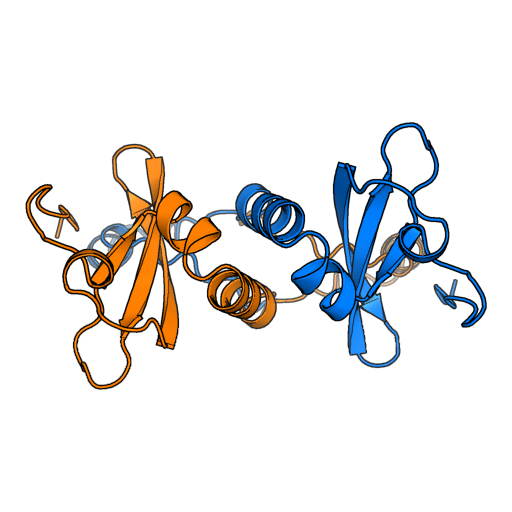1
ATOM 1366 N N . ILE B 1 73 ? 0.685 14.531 -12.57 1 39.66 73 ILE B N 1
ATOM 1367 C CA . ILE B 1 73 ? 0.919 15.953 -12.344 1 39.66 73 ILE B CA 1
ATOM 1368 C C . ILE B 1 73 ? -0.184 16.766 -13.016 1 39.66 73 ILE B C 1
ATOM 1370 O O . ILE B 1 73 ? -0.351 16.719 -14.234 1 39.66 73 ILE B O 1
ATOM 1374 N N . PRO B 1 74 ? -1.309 17.125 -12.375 1 40.56 74 PRO B N 1
ATOM 1375 C CA . PRO B 1 74 ? -2.197 18.016 -13.125 1 40.56 74 PRO B CA 1
ATOM 1376 C C . PRO B 1 74 ? -1.441 19.125 -13.859 1 40.56 74 PRO B C 1
ATOM 1378 O O . PRO B 1 74 ? -0.489 19.688 -13.32 1 40.56 74 PRO B O 1
ATOM 1381 N N . ILE B 1 75 ? -1.448 19.031 -15.18 1 35.5 75 ILE B N 1
ATOM 1382 C CA . ILE B 1 75 ? -0.886 20.062 -16.031 1 35.5 75 ILE B CA 1
ATOM 1383 C C . ILE B 1 75 ? -1.392 21.438 -15.586 1 35.5 75 ILE B C 1
ATOM 1385 O O . ILE B 1 75 ? -0.726 22.453 -15.805 1 35.5 75 ILE B O 1
ATOM 1389 N N . ASN B 1 76 ? -2.789 21.781 -15.664 1 38.41 76 ASN B N 1
ATOM 1390 C CA . ASN B 1 76 ? -3.188 23.188 -15.688 1 38.41 76 ASN B CA 1
ATOM 1391 C C . ASN B 1 76 ? -2.652 23.938 -14.477 1 38.41 76 ASN B C 1
ATOM 1393 O O . ASN B 1 76 ? -2.715 23.438 -13.352 1 38.41 76 ASN B O 1
ATOM 1397 N N . GLU B 1 77 ? -1.82 25.031 -14.758 1 37.94 77 GLU B N 1
ATOM 1398 C CA . GLU B 1 77 ? -1.077 26.078 -14.047 1 37.94 77 GLU B CA 1
ATOM 1399 C C . GLU B 1 77 ? -1.858 26.578 -12.836 1 37.94 77 GLU B C 1
ATOM 1401 O O . GLU B 1 77 ? -1.275 26.875 -11.789 1 37.94 77 GLU B O 1
ATOM 1406 N N . ASP B 1 78 ? -3.066 27.25 -13.07 1 39 78 ASP B N 1
ATOM 1407 C CA . ASP B 1 78 ? -3.77 28.125 -12.141 1 39 78 ASP B CA 1
ATOM 1408 C C . ASP B 1 78 ? -4.156 27.375 -10.867 1 39 78 ASP B C 1
ATOM 1410 O O . ASP B 1 78 ? -4.223 27.969 -9.789 1 39 78 ASP B O 1
ATOM 1414 N N . ASN B 1 79 ? -4.953 26.312 -10.922 1 35.94 79 ASN B N 1
ATOM 1415 C CA . ASN B 1 79 ? -5.473 25.609 -9.75 1 35.94 79 ASN B CA 1
ATOM 1416 C C . ASN B 1 79 ? -4.422 24.672 -9.148 1 35.94 79 ASN B C 1
ATOM 1418 O O . ASN B 1 79 ? -4.738 23.859 -8.273 1 35.94 79 ASN B O 1
ATOM 1422 N N . PHE B 1 80 ? -3.363 24.516 -9.719 1 36.53 80 PHE B N 1
ATOM 1423 C CA . PHE B 1 80 ? -2.111 23.891 -9.32 1 36.53 80 PHE B CA 1
ATOM 1424 C C . PHE B 1 80 ? -1.634 24.438 -7.98 1 36.53 80 PHE B C 1
ATOM 1426 O O . PHE B 1 80 ? -1.017 23.719 -7.191 1 36.53 80 PHE B O 1
ATOM 1433 N N . GLU B 1 81 ? -1.667 25.719 -7.797 1 34.94 81 GLU B N 1
ATOM 1434 C CA . GLU B 1 81 ? -1.303 26.391 -6.547 1 34.94 81 GLU B CA 1
ATOM 1435 C C . GLU B 1 81 ? -1.9 25.656 -5.344 1 34.94 81 GLU B C 1
ATOM 1437 O O . GLU B 1 81 ? -1.265 25.562 -4.293 1 34.94 81 GLU B O 1
ATOM 1442 N N . ASN B 1 82 ? -3.213 25.594 -5.262 1 35.78 82 ASN B N 1
ATOM 1443 C CA . ASN B 1 82 ? -3.922 24.938 -4.172 1 35.78 82 ASN B CA 1
ATOM 1444 C C . ASN B 1 82 ? -3.674 23.422 -4.18 1 35.78 82 ASN B C 1
ATOM 1446 O O . ASN B 1 82 ? -3.783 22.766 -3.141 1 35.78 82 ASN B O 1
ATOM 1450 N N . TYR B 1 83 ? -3.609 22.734 -5.203 1 36.34 83 TYR B N 1
ATOM 1451 C CA . TYR B 1 83 ? -3.268 21.344 -5.402 1 36.34 83 TYR B CA 1
ATOM 1452 C C . TYR B 1 83 ? -1.781 21.094 -5.16 1 36.34 83 TYR B C 1
ATOM 1454 O O . TYR B 1 83 ? -1.365 19.984 -4.867 1 36.34 83 TYR B O 1
ATOM 1462 N N . LEU B 1 84 ? -0.808 21.812 -5.684 1 36.5 84 LEU B N 1
ATOM 1463 C CA . LEU B 1 84 ? 0.617 21.797 -5.371 1 36.5 84 LEU B CA 1
ATOM 1464 C C . LEU B 1 84 ? 0.843 21.656 -3.869 1 36.5 84 LEU B C 1
ATOM 1466 O O . LEU B 1 84 ? 1.962 21.375 -3.43 1 36.5 84 LEU B O 1
ATOM 1470 N N . GLU B 1 85 ? 0.184 22.531 -3.184 1 34.38 85 GLU B N 1
ATOM 1471 C CA . GLU B 1 85 ? 0.477 22.234 -1.785 1 34.38 85 GLU B CA 1
ATOM 1472 C C . GLU B 1 85 ? 0.459 20.734 -1.523 1 34.38 85 GLU B C 1
ATOM 1474 O O . GLU B 1 85 ? 1.392 20.188 -0.928 1 34.38 85 GLU B O 1
ATOM 1479 N N . HIS B 1 86 ? -0.494 19.938 -0.845 1 32.06 86 HIS B N 1
ATOM 1480 C CA . HIS B 1 86 ? -0.311 18.516 -0.567 1 32.06 86 HIS B CA 1
ATOM 1481 C C . HIS B 1 86 ? -0.629 17.656 -1.795 1 32.06 86 HIS B C 1
ATOM 1483 O O . HIS B 1 86 ? -1.725 17.766 -2.354 1 32.06 86 HIS B O 1
ATOM 1489 N N . ARG B 1 87 ? 0.152 17.734 -2.934 1 33.59 87 ARG B N 1
ATOM 1490 C CA . ARG B 1 87 ? -0.008 16.859 -4.082 1 33.59 87 ARG B CA 1
ATOM 1491 C C . ARG B 1 87 ? -0.587 15.508 -3.66 1 33.59 87 ARG B C 1
ATOM 1493 O O . ARG B 1 87 ? 0.087 14.719 -2.996 1 33.59 87 ARG B O 1
ATOM 1500 N N . TRP B 1 88 ? -1.803 15.656 -3.422 1 38.56 88 TRP B N 1
ATOM 1501 C CA . TRP B 1 88 ? -2.463 14.406 -3.066 1 38.56 88 TRP B CA 1
ATOM 1502 C C . TRP B 1 88 ? -2.375 13.406 -4.211 1 38.56 88 TRP B C 1
ATOM 1504 O O . TRP B 1 88 ? -2.416 13.781 -5.383 1 38.56 88 TRP B O 1
ATOM 1514 N N . VAL B 1 89 ? -1.435 12.773 -4.242 1 37.06 89 VAL B N 1
ATOM 1515 C CA . VAL B 1 89 ? -1.359 11.656 -5.188 1 37.06 89 VAL B CA 1
ATOM 1516 C C . VAL B 1 89 ? -2.717 10.969 -5.277 1 37.06 89 VAL B C 1
ATOM 1518 O O . VAL B 1 89 ? -3.236 10.469 -4.277 1 37.06 89 VAL B O 1
ATOM 1521 N N . PHE B 1 90 ? -3.754 11.602 -6.066 1 34.06 90 PHE B N 1
ATOM 1522 C CA . PHE B 1 90 ? -4.973 10.812 -6.223 1 34.06 90 PHE B CA 1
ATOM 1523 C C . PHE B 1 90 ? -4.742 9.633 -7.156 1 34.06 90 PHE B C 1
ATOM 1525 O O . PHE B 1 90 ? -3.9 9.703 -8.055 1 34.06 90 PHE B O 1
ATOM 1532 N N . ILE B 1 91 ? -4.883 8.562 -6.633 1 34.72 91 ILE B N 1
ATOM 1533 C CA . ILE B 1 91 ? -4.996 7.348 -7.434 1 34.72 91 ILE B CA 1
ATOM 1534 C C . ILE B 1 91 ? -6.066 7.535 -8.508 1 34.72 91 ILE B C 1
ATOM 1536 O O . ILE B 1 91 ? -7.227 7.805 -8.195 1 34.72 91 ILE B O 1
ATOM 1540 N N . ASP B 1 92 ? -5.742 8.195 -9.625 1 30.94 92 ASP B N 1
ATOM 1541 C CA . ASP B 1 92 ? -6.617 8.531 -10.742 1 30.94 92 ASP B CA 1
ATOM 1542 C C . ASP B 1 92 ? -7.602 7.402 -11.031 1 30.94 92 ASP B C 1
ATOM 1544 O O . ASP B 1 92 ? -7.199 6.258 -11.25 1 30.94 92 ASP B O 1
ATOM 1548 N N . SER B 1 93 ? -8.781 7.477 -10.398 1 27 93 SER B N 1
ATOM 1549 C CA . SER B 1 93 ? -9.93 6.727 -10.898 1 27 93 SER B CA 1
ATOM 1550 C C . SER B 1 93 ? -10.141 6.965 -12.391 1 27 93 SER B C 1
ATOM 1552 O O . SER B 1 93 ? -10.07 8.102 -12.859 1 27 93 SER B O 1
ATOM 1554 N N . THR B 1 94 ? -9.531 6.129 -13.305 1 24.92 94 THR B N 1
ATOM 1555 C CA . THR B 1 94 ? -9.797 6.219 -14.734 1 24.92 94 THR B CA 1
ATOM 1556 C C . THR B 1 94 ? -11.289 6.426 -14.992 1 24.92 94 THR B C 1
ATOM 1558 O O . THR B 1 94 ? -12.117 5.641 -14.523 1 24.92 94 THR B O 1
ATOM 1561 N N . ASP B 1 95 ? -11.781 7.762 -15.164 1 24.77 95 ASP B N 1
ATOM 1562 C CA . ASP B 1 95 ? -12.914 7.875 -16.078 1 24.77 95 ASP B CA 1
ATOM 1563 C C . ASP B 1 95 ? -12.562 7.332 -17.453 1 24.77 95 ASP B C 1
ATOM 1565 O O . ASP B 1 95 ? -11.461 7.578 -17.969 1 24.77 95 ASP B O 1
#

Radius of gyration: 18.33 Å; Cα contacts (8 Å, |Δi|>4): 306; chains: 2; bounding box: 30×54×49 Å